Protein AF-A0A953Z3B5-F1 (afdb_monomer)

Secondary structure (DSSP, 8-state):
-PPPP------------HHHHHHHHHHHHHHHHHHHHHHHHHHTT-HHHHHHHHHHHHHHHHHHHHHHHHHHHHHHHHHTTSGGGS-HHHHHHHHHHHHHHHHHHHT--S-TTT-SBTTTB---SSPB-SSHHHHHHHHHHHHHHHHHHHHHHHHHHHHHHHHHTTS-HHHHHHHHHHHHHHHHHHHHHHHHIIIIIHHHHHHHHHHTS-TTT-----BHHHHHHHHHHHHHHHHHHTTHHHHHHHHHHHTSS-HHHHHHTHHHHHHHHHHHHHHHS-S-HHHHHHHHHHHHHHHHHHHHHHHHHHHHS----------

Sequence (319 aa):
MTAEPLEPRDEHLERMSFGDHLEELRRRLLISLIAVVVAVFGFMPFKQEVTAVYVQPYRIMWNRAFEAHCDRLEQEVADAGGLENVHPVTQEIVKFLRAHKAEALAGTFPAPGQLEIHGNFRMPYALKATGGLEDFWVFMAATILFGLMVAAPIVLYQIWAFLSAGMYEREKRTVRRVFPFALLLLILGVSFGYFVVVPYGLYFLTSMMNWFQVEPMLTVNQYFTLLLMLTAALGFVFQMPLLMLALVKVGIVTHATLKKNWRYIILGFFCVSAMLTPPDPFTQIMMAVPMVFLYLLGLFLTARATRVSGPQPLGEAGA

Structure (mmCIF, N/CA/C/O backbone):
data_AF-A0A953Z3B5-F1
#
_entry.id   AF-A0A953Z3B5-F1
#
loop_
_atom_site.group_PDB
_atom_site.id
_atom_site.type_symbol
_atom_site.label_atom_id
_atom_site.label_alt_id
_atom_site.label_comp_id
_atom_site.label_asym_id
_atom_site.label_entity_id
_atom_site.label_seq_id
_atom_site.pdbx_PDB_ins_code
_atom_site.Cartn_x
_atom_site.Cartn_y
_atom_site.Cartn_z
_atom_site.occupancy
_atom_site.B_iso_or_equiv
_atom_site.auth_seq_id
_atom_site.auth_comp_id
_atom_site.auth_asym_id
_atom_site.auth_atom_id
_atom_site.pdbx_PDB_model_num
ATOM 1 N N . MET A 1 1 ? -60.313 0.477 43.992 1.00 43.97 1 MET A N 1
ATOM 2 C CA . MET A 1 1 ? -59.393 0.477 42.836 1.00 43.97 1 MET A CA 1
ATOM 3 C C . MET A 1 1 ? -58.173 1.291 43.222 1.00 43.97 1 MET A C 1
ATOM 5 O O . MET A 1 1 ? -58.147 2.497 43.028 1.00 43.97 1 MET A O 1
ATOM 9 N N . THR A 1 2 ? -57.228 0.651 43.900 1.00 42.91 2 THR A N 1
ATOM 10 C CA . THR A 1 2 ? -55.935 1.231 44.270 1.00 42.91 2 THR A CA 1
ATOM 11 C C . THR A 1 2 ? -55.003 1.059 43.081 1.00 42.91 2 THR A C 1
ATOM 13 O O . THR A 1 2 ? -54.779 -0.068 42.648 1.00 42.91 2 THR A O 1
ATOM 16 N N . ALA A 1 3 ? -54.540 2.169 42.510 1.00 50.34 3 ALA A N 1
ATOM 17 C CA . ALA A 1 3 ? -53.541 2.154 41.453 1.00 50.34 3 ALA A CA 1
ATOM 18 C C . ALA A 1 3 ? -52.225 1.612 42.027 1.00 50.34 3 ALA A C 1
ATOM 20 O O . ALA A 1 3 ? -51.688 2.156 42.990 1.00 50.34 3 ALA A O 1
ATOM 21 N N . GLU A 1 4 ? -51.765 0.509 41.453 1.00 61.06 4 GLU A N 1
ATOM 22 C CA . GLU A 1 4 ? -50.461 -0.091 41.709 1.00 61.06 4 GLU A CA 1
ATOM 23 C C . GLU A 1 4 ? -49.370 0.875 41.204 1.00 61.06 4 GLU A C 1
ATOM 25 O O . GLU A 1 4 ? -49.510 1.413 40.098 1.00 61.06 4 GLU A O 1
ATOM 30 N N . PRO A 1 5 ? -48.318 1.177 41.987 1.00 54.81 5 PRO A N 1
ATOM 31 C CA . PRO A 1 5 ? -47.262 2.062 41.525 1.00 54.81 5 PRO A CA 1
ATOM 32 C C . PRO A 1 5 ? -46.445 1.330 40.458 1.00 54.81 5 PRO A C 1
ATOM 34 O O . PRO A 1 5 ? -45.931 0.244 40.704 1.00 54.81 5 PRO A O 1
ATOM 37 N N . LEU A 1 6 ? -46.319 1.934 39.275 1.00 56.12 6 LEU A N 1
ATOM 38 C CA . LEU A 1 6 ? -45.392 1.484 38.240 1.00 56.12 6 LEU A CA 1
ATOM 39 C C . LEU A 1 6 ? -43.968 1.566 38.802 1.00 56.12 6 LEU A C 1
ATOM 41 O O . LEU A 1 6 ? -43.417 2.663 38.915 1.00 56.12 6 LEU A O 1
ATOM 45 N N . GLU A 1 7 ? -43.387 0.422 39.170 1.00 56.25 7 GLU A N 1
ATOM 46 C CA . GLU A 1 7 ? -41.958 0.335 39.458 1.00 56.25 7 GLU A CA 1
ATOM 47 C C . GLU A 1 7 ? -41.174 0.902 38.265 1.00 56.25 7 GLU A C 1
ATOM 49 O O . GLU A 1 7 ? -41.504 0.607 37.105 1.00 56.25 7 GLU A O 1
ATOM 54 N N . PRO A 1 8 ? -40.147 1.736 38.507 1.00 50.31 8 PRO A N 1
ATOM 55 C CA . PRO A 1 8 ? -39.244 2.129 37.448 1.00 50.31 8 PRO A CA 1
ATOM 56 C C . PRO A 1 8 ? -38.593 0.849 36.941 1.00 50.31 8 PRO A C 1
ATOM 58 O O . PRO A 1 8 ? -37.912 0.136 37.670 1.00 50.31 8 PRO A O 1
ATOM 61 N N . ARG A 1 9 ? -38.872 0.530 35.681 1.00 50.81 9 ARG A N 1
ATOM 62 C CA . ARG A 1 9 ? -38.243 -0.567 34.966 1.00 50.81 9 ARG A CA 1
ATOM 63 C C . ARG A 1 9 ? -36.758 -0.231 34.904 1.00 50.81 9 ARG A C 1
ATOM 65 O O . ARG A 1 9 ? -36.354 0.548 34.045 1.00 50.81 9 ARG A O 1
ATOM 72 N N . ASP A 1 10 ? -35.994 -0.750 35.860 1.00 42.62 10 ASP A N 1
ATOM 73 C CA . ASP A 1 10 ? -34.547 -0.646 35.875 1.00 42.62 10 ASP A CA 1
ATOM 74 C C . ASP A 1 10 ? -34.056 -1.187 34.533 1.00 42.62 10 ASP A C 1
ATOM 76 O O . ASP A 1 10 ? -34.072 -2.391 34.267 1.00 42.62 10 ASP A O 1
ATOM 80 N N . GLU A 1 11 ? -33.664 -0.270 33.646 1.00 48.50 11 GLU A N 1
ATOM 81 C CA . GLU A 1 11 ? -32.768 -0.554 32.538 1.00 48.50 11 GLU A CA 1
ATOM 82 C C . GLU A 1 11 ? -31.457 -1.006 33.179 1.00 48.50 11 GLU A C 1
ATOM 84 O O . GLU A 1 11 ? -30.506 -0.238 33.335 1.00 48.50 11 GLU A O 1
ATOM 89 N N . HIS A 1 12 ? -31.415 -2.272 33.595 1.00 42.41 12 HIS A N 1
ATOM 90 C CA . HIS A 1 12 ? -30.178 -2.999 33.756 1.00 42.41 12 HIS A CA 1
ATOM 91 C C . HIS A 1 12 ? -29.518 -2.925 32.382 1.00 42.41 12 HIS A C 1
ATOM 93 O O . HIS A 1 12 ? -29.846 -3.664 31.456 1.00 42.41 12 HIS A O 1
ATOM 99 N N . LEU A 1 13 ? -28.643 -1.935 32.218 1.00 49.88 13 LEU A N 1
ATOM 100 C CA . LEU A 1 13 ? -27.585 -1.965 31.235 1.00 49.88 13 LEU A CA 1
ATOM 101 C C . LEU A 1 13 ? -26.880 -3.292 31.498 1.00 49.88 13 LEU A C 1
ATOM 103 O O . LEU A 1 13 ? -26.057 -3.366 32.409 1.00 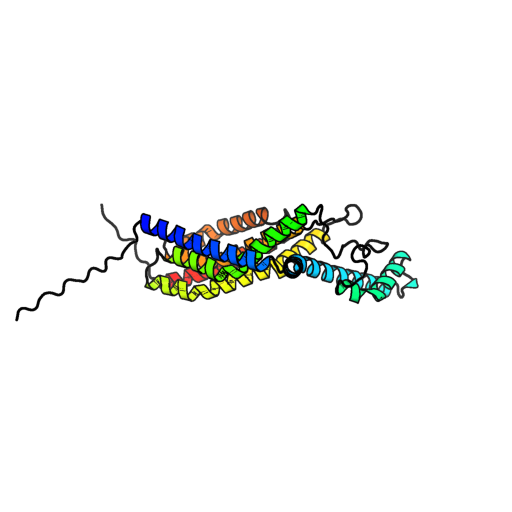49.88 13 LEU A O 1
ATOM 107 N N . GLU A 1 14 ? -27.265 -4.340 30.766 1.00 52.59 14 GLU A N 1
ATOM 108 C CA . GLU A 1 14 ? -26.571 -5.621 30.733 1.00 52.59 14 GLU A CA 1
ATOM 109 C C . GLU A 1 14 ? -25.165 -5.331 30.210 1.00 52.59 14 GLU A C 1
ATOM 111 O O . GLU A 1 14 ? -24.850 -5.411 29.022 1.00 52.59 14 GLU A O 1
ATOM 116 N N . ARG A 1 15 ? -24.303 -4.892 31.124 1.00 55.59 15 ARG A N 1
ATOM 117 C CA . ARG A 1 15 ? -22.868 -4.944 30.958 1.00 55.59 15 ARG A CA 1
ATOM 118 C C . ARG A 1 15 ? -22.569 -6.428 30.905 1.00 55.59 15 ARG A C 1
ATOM 120 O O . ARG A 1 15 ? -22.633 -7.100 31.929 1.00 55.59 15 ARG A O 1
ATOM 127 N N . MET A 1 16 ? -22.323 -6.919 29.695 1.00 64.00 16 MET A N 1
ATOM 128 C CA . MET A 1 16 ? -21.855 -8.279 29.462 1.00 64.00 16 MET A CA 1
ATOM 129 C C . MET A 1 16 ? -20.766 -8.614 30.480 1.00 64.00 16 MET A C 1
ATOM 131 O O . MET A 1 16 ? -19.871 -7.795 30.728 1.00 64.00 16 MET A O 1
ATOM 135 N N . SER A 1 17 ? -20.861 -9.795 31.088 1.00 78.00 17 SER A N 1
ATOM 136 C CA . SER A 1 17 ? -19.821 -10.271 31.990 1.00 78.00 17 SER A CA 1
ATOM 137 C C . SER A 1 17 ? -18.489 -10.333 31.237 1.00 78.00 17 SER A C 1
ATOM 139 O O . SER A 1 17 ? -18.450 -10.505 30.017 1.00 78.00 17 SER A O 1
ATOM 141 N N . PHE A 1 18 ? -17.363 -10.221 31.945 1.00 73.94 18 PHE A N 1
ATOM 142 C CA . PHE A 1 18 ? -16.039 -10.388 31.332 1.00 73.94 18 PHE A CA 1
ATOM 143 C C . PHE A 1 18 ? -15.926 -11.729 30.582 1.00 73.94 18 PHE A C 1
ATOM 145 O O . PHE A 1 18 ? -15.327 -11.788 29.510 1.00 73.94 18 PHE A O 1
ATOM 152 N N . GLY A 1 19 ? -16.564 -12.784 31.106 1.00 80.50 19 GLY A N 1
ATOM 153 C CA . GLY A 1 19 ? -16.675 -14.080 30.430 1.00 80.50 19 GLY A CA 1
ATOM 154 C C . GLY A 1 19 ? -17.452 -14.003 29.113 1.00 80.50 19 GLY A C 1
ATOM 155 O O . GLY A 1 19 ? -16.958 -14.476 28.091 1.00 80.50 19 GLY A O 1
ATOM 156 N N . ASP A 1 20 ? -18.601 -13.324 29.109 1.00 79.62 20 ASP A N 1
ATOM 157 C CA . ASP A 1 20 ? -19.428 -13.130 27.911 1.00 79.62 20 ASP A CA 1
ATOM 158 C C . ASP A 1 20 ? -18.674 -12.337 26.836 1.00 79.62 20 ASP A C 1
ATOM 160 O O . ASP A 1 20 ? -18.762 -12.644 25.648 1.00 79.62 20 ASP A O 1
ATOM 164 N N . HIS A 1 21 ? -17.862 -11.355 27.244 1.00 77.62 21 HIS A N 1
ATOM 165 C CA . HIS A 1 21 ? -17.028 -10.583 26.324 1.00 77.62 21 HIS A CA 1
ATOM 166 C C . HIS A 1 21 ? -15.913 -11.429 25.683 1.00 77.62 21 HIS A C 1
ATOM 168 O O . HIS A 1 21 ? -15.612 -11.270 24.496 1.00 77.62 21 HIS A O 1
ATOM 174 N N . LEU A 1 22 ? -15.312 -12.360 26.436 1.00 83.94 22 LEU A N 1
ATOM 175 C CA . LEU A 1 22 ? -14.328 -13.306 25.899 1.00 83.94 22 LEU A CA 1
ATOM 176 C C . LEU A 1 22 ? -14.968 -14.323 24.946 1.00 83.94 22 LEU A C 1
ATOM 178 O O . LEU A 1 22 ? -14.385 -14.654 23.908 1.00 83.94 22 LEU A O 1
ATOM 182 N N . GLU A 1 23 ? -16.166 -14.808 25.263 1.00 85.75 23 GLU A N 1
ATOM 183 C CA . GLU A 1 23 ? -16.907 -15.727 24.399 1.00 85.75 23 GLU A CA 1
ATOM 184 C C . GLU A 1 23 ? -17.359 -15.042 23.104 1.00 85.75 23 GLU A C 1
ATOM 186 O O . GLU A 1 23 ? -17.204 -15.590 22.004 1.00 85.75 23 GLU A O 1
ATOM 191 N N . GLU A 1 24 ? -17.804 -13.791 23.209 1.00 83.94 24 GLU A N 1
ATOM 192 C CA . GLU A 1 24 ? -18.114 -12.948 22.066 1.00 83.94 24 GLU A CA 1
ATOM 193 C C . GLU A 1 24 ? -16.879 -12.724 21.179 1.00 83.94 24 GLU A C 1
ATOM 195 O O . GLU A 1 24 ? -16.959 -12.908 19.958 1.00 83.94 24 GLU A O 1
ATOM 200 N N . LEU A 1 25 ? -15.723 -12.399 21.773 1.00 85.62 25 LEU A N 1
ATOM 201 C CA . LEU A 1 25 ? -14.460 -12.252 21.047 1.00 85.62 25 LEU A CA 1
ATOM 202 C C . LEU A 1 25 ? -14.113 -13.536 20.288 1.00 85.62 25 LEU A C 1
ATOM 204 O O . LEU A 1 25 ? -13.868 -13.495 19.080 1.00 85.62 25 LEU A O 1
ATOM 208 N N . ARG A 1 26 ? -14.132 -14.687 20.972 1.00 91.88 26 ARG A N 1
ATOM 209 C CA . ARG A 1 26 ? -13.799 -15.984 20.370 1.00 91.88 26 ARG A CA 1
ATOM 210 C C . ARG A 1 26 ? -14.710 -16.298 19.190 1.00 91.88 26 ARG A C 1
ATOM 212 O O . ARG A 1 26 ? -14.222 -16.656 18.119 1.00 91.88 26 ARG A O 1
ATOM 219 N N . ARG A 1 27 ? -16.026 -16.149 19.359 1.00 90.38 27 ARG A N 1
ATOM 220 C CA . ARG A 1 27 ? -17.005 -16.417 18.298 1.00 90.38 27 ARG A CA 1
ATOM 221 C C . ARG A 1 27 ? -16.771 -15.522 17.081 1.00 90.38 27 ARG A C 1
ATOM 223 O O . ARG A 1 27 ? -16.785 -16.008 15.952 1.00 90.38 27 ARG A O 1
AT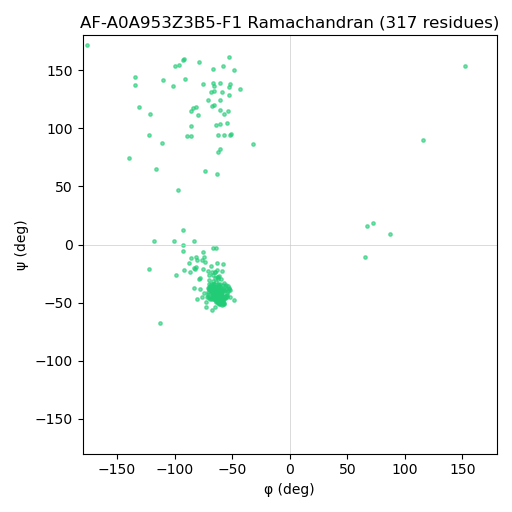OM 230 N N . ARG A 1 28 ? -16.534 -14.225 17.294 1.00 92.06 28 ARG A N 1
ATOM 231 C CA . ARG A 1 28 ? -16.274 -13.257 16.216 1.00 92.06 28 ARG A CA 1
ATOM 232 C C . ARG A 1 28 ? -14.976 -13.563 15.474 1.00 92.06 28 ARG A C 1
ATOM 234 O O . ARG A 1 28 ? -14.970 -13.544 14.245 1.00 92.06 28 ARG A O 1
ATOM 241 N N . LEU A 1 29 ? -13.913 -13.904 16.204 1.00 90.88 29 LEU A N 1
ATOM 242 C CA . LEU A 1 29 ? -12.635 -14.320 15.624 1.00 90.88 29 LEU A CA 1
ATOM 243 C C . LEU A 1 29 ? -12.778 -15.589 14.781 1.00 90.88 29 LEU A C 1
ATOM 245 O O . LEU A 1 29 ? -12.255 -15.631 13.672 1.00 90.88 29 LEU A O 1
ATOM 249 N N . LEU A 1 30 ? -13.529 -16.587 15.257 1.00 94.38 30 LEU A N 1
ATOM 250 C CA . LEU A 1 30 ? -13.788 -17.813 14.498 1.00 94.38 30 LEU A CA 1
ATOM 251 C C . LEU A 1 30 ? -14.540 -17.534 13.193 1.00 94.38 30 LEU A C 1
ATOM 253 O O . LEU A 1 30 ? -14.164 -18.073 12.157 1.00 94.38 30 LEU A O 1
ATOM 257 N N . ILE A 1 31 ? -15.559 -16.668 13.209 1.00 94.12 31 ILE A N 1
ATOM 258 C CA . ILE A 1 31 ? -16.303 -16.311 11.989 1.00 94.12 31 ILE A CA 1
ATOM 259 C C . ILE A 1 31 ? -15.391 -15.595 10.986 1.00 94.12 31 ILE A C 1
ATOM 261 O O . ILE A 1 31 ? -15.389 -15.944 9.807 1.00 94.12 31 ILE A O 1
ATOM 265 N N . SER A 1 32 ? -14.598 -14.623 11.449 1.00 94.25 32 SER A N 1
ATOM 266 C CA . SER A 1 32 ? -13.614 -13.934 10.607 1.00 94.25 32 SER A CA 1
ATOM 267 C C . SER A 1 32 ? -12.592 -14.908 10.021 1.00 94.25 32 SER A C 1
ATOM 269 O O . SER A 1 32 ? -12.295 -14.836 8.832 1.00 94.25 32 SER A O 1
ATOM 271 N N . LEU A 1 33 ? -12.095 -15.850 10.827 1.00 95.06 33 LEU A N 1
ATOM 272 C CA . LEU A 1 33 ? -11.141 -16.862 10.386 1.00 95.06 33 LEU A CA 1
ATOM 273 C C . LEU A 1 33 ? -11.751 -17.789 9.329 1.00 95.06 33 LEU A C 1
ATOM 275 O O . LEU A 1 33 ? -11.138 -17.994 8.288 1.00 95.06 33 LEU A O 1
ATOM 279 N N . ILE A 1 34 ? -12.963 -18.302 9.555 1.00 96.81 34 ILE A N 1
ATOM 280 C CA . ILE A 1 34 ? -13.671 -19.151 8.586 1.00 96.81 34 ILE A CA 1
ATOM 281 C C . ILE A 1 34 ? -13.891 -18.393 7.274 1.00 96.81 34 ILE A C 1
ATOM 283 O O . ILE A 1 34 ? -13.626 -18.943 6.210 1.00 96.81 34 ILE A O 1
ATOM 287 N N . ALA A 1 35 ? -14.322 -17.129 7.333 1.00 96.25 35 ALA A N 1
ATOM 288 C CA . ALA A 1 35 ? -14.523 -16.308 6.141 1.00 96.25 35 ALA A CA 1
ATOM 289 C C . ALA A 1 35 ? -13.229 -16.136 5.330 1.00 96.25 35 ALA A C 1
ATOM 291 O O . ALA A 1 35 ? -13.249 -16.286 4.109 1.00 96.25 35 ALA A O 1
ATOM 292 N N . VAL A 1 36 ? -12.102 -15.877 6.004 1.00 95.50 36 VAL A N 1
ATOM 293 C CA . VAL A 1 36 ? -10.786 -15.791 5.353 1.00 95.50 36 VAL A CA 1
ATOM 294 C C . VAL A 1 36 ? -10.403 -17.138 4.749 1.00 95.50 36 VAL A C 1
ATOM 296 O O . VAL A 1 36 ? -10.069 -17.188 3.574 1.00 95.50 36 VAL A O 1
ATOM 299 N N . VAL A 1 37 ? -10.505 -18.237 5.501 1.00 96.19 37 VAL A N 1
ATOM 300 C CA . VAL A 1 37 ? -10.155 -19.585 5.023 1.00 96.19 37 VAL A CA 1
ATOM 301 C C . VAL A 1 37 ? -10.964 -19.961 3.780 1.00 96.19 37 VAL A C 1
ATOM 303 O O . VAL A 1 37 ? -10.386 -20.374 2.778 1.00 96.19 37 VAL A O 1
ATOM 306 N N . VAL A 1 38 ? -12.284 -19.760 3.804 1.00 96.94 38 VAL A N 1
ATOM 307 C CA . VAL A 1 38 ? -13.160 -20.026 2.652 1.00 96.94 38 VAL A CA 1
ATOM 308 C C . VAL A 1 38 ? -12.749 -19.185 1.443 1.00 96.94 38 VAL A C 1
ATOM 310 O O . VAL A 1 38 ? -12.659 -19.719 0.339 1.00 96.94 38 VAL A O 1
ATOM 313 N N . ALA A 1 39 ? -12.446 -17.899 1.638 1.00 95.56 39 ALA A N 1
ATOM 314 C CA . ALA A 1 39 ? -11.992 -17.035 0.553 1.00 95.56 39 ALA A CA 1
ATOM 315 C C . ALA A 1 39 ? -10.640 -17.495 -0.026 1.00 95.56 39 ALA A C 1
ATOM 317 O O . ALA A 1 39 ? -10.491 -17.554 -1.243 1.00 95.56 39 ALA A O 1
ATOM 318 N N . VAL A 1 40 ? -9.683 -17.887 0.823 1.00 94.94 40 VAL A N 1
ATOM 319 C CA . VAL A 1 40 ? -8.366 -18.400 0.401 1.00 94.94 40 VAL A CA 1
ATOM 320 C C . VAL A 1 40 ? -8.503 -19.656 -0.454 1.00 94.94 40 VAL A C 1
ATOM 322 O O . VAL A 1 40 ? -7.963 -19.707 -1.559 1.00 94.94 40 VAL A O 1
ATOM 325 N N . PHE A 1 41 ? -9.263 -20.652 0.011 1.00 95.31 41 PHE A N 1
ATOM 326 C CA . PHE A 1 41 ? -9.499 -21.875 -0.762 1.00 95.31 41 PHE A CA 1
ATOM 327 C C . PHE A 1 41 ? -10.274 -21.602 -2.057 1.00 95.31 41 PHE A C 1
ATOM 329 O O . PHE A 1 41 ? -10.013 -22.252 -3.067 1.00 95.31 41 PHE A O 1
ATOM 336 N N . GLY A 1 42 ? -11.162 -20.603 -2.064 1.00 94.88 42 GLY A N 1
ATOM 337 C CA . GLY A 1 42 ? -11.860 -20.150 -3.268 1.00 94.88 42 GLY A CA 1
ATOM 338 C C . GLY A 1 42 ? -10.935 -19.585 -4.353 1.00 94.88 42 GLY A C 1
ATOM 339 O O . GLY A 1 42 ? -11.259 -19.702 -5.532 1.00 94.88 42 GLY A O 1
ATOM 340 N N . PHE A 1 43 ? -9.775 -19.028 -3.986 1.00 93.75 43 PHE A N 1
ATOM 341 C CA . PHE A 1 43 ? -8.791 -18.488 -4.934 1.00 93.75 43 PHE A CA 1
ATOM 342 C C . PHE A 1 43 ? -7.785 -19.518 -5.460 1.00 93.75 43 PHE A C 1
ATOM 344 O O . PHE A 1 43 ? -7.145 -19.260 -6.479 1.00 93.75 43 PHE A O 1
ATOM 351 N N . MET A 1 44 ? -7.645 -20.685 -4.822 1.00 91.81 44 MET A N 1
ATOM 352 C CA . MET A 1 44 ? -6.673 -21.702 -5.248 1.00 91.81 44 MET A CA 1
ATOM 353 C C . MET A 1 44 ? -6.824 -22.166 -6.711 1.00 91.81 44 MET A C 1
ATOM 355 O O . MET A 1 44 ? -5.792 -22.337 -7.364 1.00 91.81 44 MET A O 1
ATOM 359 N N . PRO A 1 45 ? -8.041 -22.340 -7.271 1.00 94.38 45 PRO A N 1
ATOM 360 C CA . PRO A 1 45 ? -8.204 -22.712 -8.679 1.00 94.38 45 PRO A CA 1
ATOM 361 C C . PRO A 1 45 ? -7.717 -21.640 -9.667 1.00 94.38 45 PRO A C 1
ATOM 363 O O . PRO A 1 45 ? -7.358 -21.967 -10.794 1.00 94.38 45 PRO A O 1
ATOM 366 N N . PHE A 1 46 ? -7.672 -20.374 -9.247 1.00 93.62 46 PHE A N 1
ATOM 367 C CA . PHE A 1 46 ? -7.397 -19.209 -10.093 1.00 93.62 46 PHE A CA 1
ATOM 368 C C . PHE A 1 46 ? -5.926 -18.776 -10.016 1.00 93.62 46 PHE A C 1
ATOM 370 O O . PHE A 1 46 ? -5.610 -17.601 -9.807 1.00 93.62 46 PHE A O 1
ATOM 377 N N . LYS A 1 47 ? -4.992 -19.737 -10.120 1.00 89.69 47 LYS A N 1
ATOM 378 C CA . LYS A 1 47 ? -3.552 -19.454 -9.964 1.00 89.69 47 LYS A CA 1
ATOM 379 C C . LYS A 1 47 ? -3.069 -18.382 -10.943 1.00 89.69 47 LYS A C 1
ATOM 381 O O . LYS A 1 47 ? -2.338 -17.480 -10.542 1.00 89.69 47 LYS A O 1
ATOM 386 N N . GLN A 1 48 ? -3.465 -18.474 -12.211 1.00 87.62 48 GLN A N 1
ATOM 387 C CA . GLN A 1 48 ? -2.976 -17.575 -13.260 1.00 87.62 48 GLN A CA 1
ATOM 388 C C . GLN A 1 48 ? -3.461 -16.141 -13.048 1.00 87.62 48 GLN A C 1
ATOM 390 O O . GLN A 1 48 ? -2.690 -15.197 -13.205 1.00 87.62 48 GLN A O 1
ATOM 395 N N . GLU A 1 49 ? -4.712 -15.982 -12.634 1.00 91.44 49 GLU A N 1
ATOM 396 C CA . GLU A 1 49 ? -5.341 -14.700 -12.355 1.00 91.44 49 GLU A CA 1
ATOM 397 C C . GLU A 1 49 ? -4.723 -14.059 -11.114 1.00 91.44 49 GLU A C 1
ATOM 399 O O . GLU A 1 49 ? -4.341 -12.892 -11.151 1.00 91.44 49 GLU A O 1
ATOM 404 N N . VAL A 1 50 ? -4.538 -14.830 -10.039 1.00 91.38 50 VAL A N 1
ATOM 405 C CA . VAL A 1 50 ? -3.857 -14.370 -8.819 1.00 91.38 50 VAL A CA 1
ATOM 406 C C . VAL A 1 50 ? -2.441 -13.889 -9.145 1.00 91.38 50 VAL A C 1
ATOM 408 O O . VAL A 1 50 ? -2.052 -12.798 -8.718 1.00 91.38 50 VAL A O 1
ATOM 411 N N . THR A 1 51 ? -1.697 -14.650 -9.954 1.00 89.44 51 THR A N 1
ATOM 412 C CA . THR A 1 51 ? -0.368 -14.254 -10.436 1.00 89.44 51 THR A CA 1
ATOM 413 C C . THR A 1 51 ? -0.402 -13.000 -11.292 1.00 89.44 51 THR A C 1
ATOM 415 O O . THR A 1 51 ? 0.401 -12.093 -11.073 1.00 89.44 51 THR A O 1
ATOM 418 N N . ALA A 1 52 ? -1.348 -12.893 -12.221 1.00 88.06 52 ALA A N 1
ATOM 419 C CA . ALA A 1 52 ? -1.500 -11.700 -13.041 1.00 88.06 52 ALA A CA 1
ATOM 420 C C . ALA A 1 52 ? -1.754 -10.454 -12.182 1.00 88.06 52 ALA A C 1
ATOM 422 O O . ALA A 1 52 ? -1.158 -9.407 -12.442 1.00 88.06 52 ALA A O 1
ATOM 423 N N . VAL A 1 53 ? -2.570 -10.578 -11.129 1.00 90.94 53 VAL A N 1
ATOM 424 C CA . VAL A 1 53 ? -2.855 -9.473 -10.213 1.00 90.94 53 VAL A CA 1
ATOM 425 C C . VAL A 1 53 ? -1.607 -9.095 -9.425 1.00 90.94 53 VAL A C 1
ATOM 427 O O . VAL A 1 53 ? -1.194 -7.943 -9.499 1.00 90.94 53 VAL A O 1
ATOM 430 N N . TYR A 1 54 ? -0.942 -9.993 -8.693 1.00 90.81 54 TYR A N 1
ATOM 431 C CA . TYR A 1 54 ? 0.197 -9.522 -7.894 1.00 90.81 54 TYR A CA 1
ATOM 432 C C . TYR A 1 54 ? 1.378 -9.050 -8.749 1.00 90.81 54 TYR A C 1
ATOM 434 O O . TYR A 1 54 ? 2.121 -8.218 -8.263 1.00 90.81 54 TYR A O 1
ATOM 442 N N . VAL A 1 55 ? 1.546 -9.497 -10.001 1.00 89.31 55 VAL A N 1
ATOM 443 C CA . VAL A 1 55 ? 2.616 -9.026 -10.911 1.00 89.31 55 VAL A CA 1
ATOM 444 C C . VAL A 1 55 ? 2.277 -7.694 -11.601 1.00 89.31 55 VAL A C 1
ATOM 446 O O . VAL A 1 55 ? 3.173 -6.997 -12.082 1.00 89.31 55 VAL A O 1
ATOM 449 N N . GLN A 1 56 ? 1.005 -7.293 -11.663 1.00 90.00 56 GLN A N 1
ATOM 450 C CA . GLN A 1 56 ? 0.586 -6.109 -12.423 1.00 90.00 56 GLN A CA 1
ATOM 451 C C . GLN A 1 56 ? 1.333 -4.814 -12.036 1.00 90.00 56 GLN A C 1
ATOM 453 O O . GLN A 1 56 ? 1.765 -4.113 -12.953 1.00 90.00 56 GLN A O 1
ATOM 458 N N . PRO A 1 57 ? 1.555 -4.465 -10.749 1.00 91.50 57 PRO A N 1
ATOM 459 C CA . PRO A 1 57 ? 2.272 -3.234 -10.401 1.00 91.50 57 PRO A CA 1
ATOM 460 C C . PRO A 1 57 ? 3.700 -3.192 -10.953 1.00 91.50 57 PRO A C 1
ATOM 462 O O . PRO A 1 57 ? 4.177 -2.131 -11.356 1.00 91.50 57 PRO A O 1
ATOM 465 N N . TYR A 1 58 ? 4.364 -4.351 -11.019 1.00 88.50 58 TYR A N 1
ATOM 466 C CA . TYR A 1 58 ? 5.673 -4.477 -11.652 1.00 88.50 58 TYR A CA 1
ATOM 467 C C . TYR A 1 58 ? 5.586 -4.191 -13.154 1.00 88.50 58 TYR A C 1
ATOM 469 O O . TYR A 1 58 ? 6.357 -3.383 -13.665 1.00 88.50 58 TYR A O 1
ATOM 477 N N . ARG A 1 59 ? 4.592 -4.770 -13.844 1.00 84.44 59 ARG A N 1
ATOM 478 C CA . ARG A 1 59 ? 4.349 -4.521 -15.277 1.00 84.44 59 ARG A CA 1
ATOM 479 C C . ARG A 1 59 ? 4.046 -3.055 -15.573 1.00 84.44 59 ARG A C 1
ATOM 481 O O . ARG A 1 59 ? 4.543 -2.529 -16.557 1.00 84.44 59 ARG A O 1
ATOM 488 N N . ILE A 1 60 ? 3.270 -2.378 -14.722 1.00 86.88 60 ILE A N 1
ATOM 489 C CA . ILE A 1 60 ? 2.978 -0.941 -14.873 1.00 86.88 60 ILE A CA 1
ATOM 490 C C . ILE A 1 60 ? 4.271 -0.122 -14.816 1.00 86.88 60 ILE A C 1
ATOM 492 O O . ILE A 1 60 ? 4.486 0.749 -15.658 1.00 86.88 60 ILE A O 1
ATOM 496 N N . MET A 1 61 ? 5.126 -0.392 -13.827 1.00 86.50 61 MET A N 1
ATOM 497 C CA . MET A 1 61 ? 6.418 0.282 -13.694 1.00 86.50 61 MET A CA 1
ATOM 498 C C . MET A 1 61 ? 7.324 -0.013 -14.896 1.00 86.50 61 MET A C 1
ATOM 500 O O . MET A 1 61 ? 7.856 0.922 -15.494 1.00 86.50 61 MET A O 1
ATOM 504 N N . TRP A 1 62 ? 7.428 -1.285 -15.292 1.00 84.50 62 TRP A N 1
ATOM 505 C CA . TRP A 1 62 ? 8.232 -1.714 -16.434 1.00 84.50 62 TRP A CA 1
ATOM 506 C C . TRP A 1 62 ? 7.773 -1.049 -17.735 1.00 84.50 62 TRP A C 1
ATOM 508 O O . TRP A 1 62 ? 8.598 -0.458 -18.424 1.00 84.50 62 TRP A O 1
ATOM 518 N N . ASN A 1 63 ? 6.467 -1.060 -18.033 1.00 83.81 63 ASN A N 1
ATOM 519 C CA . ASN A 1 63 ? 5.907 -0.461 -19.249 1.00 83.81 63 ASN A CA 1
ATOM 520 C C . ASN A 1 63 ? 6.250 1.032 -19.333 1.00 83.81 63 ASN A C 1
ATOM 522 O O . ASN A 1 63 ? 6.735 1.491 -20.363 1.00 83.81 63 ASN A O 1
ATOM 526 N N . ARG A 1 64 ? 6.082 1.777 -18.231 1.00 84.19 64 ARG A N 1
ATOM 527 C CA . ARG A 1 64 ? 6.429 3.209 -18.176 1.00 84.19 64 ARG A CA 1
ATOM 528 C C . ARG A 1 64 ? 7.919 3.454 -18.406 1.00 84.19 64 ARG A C 1
ATOM 530 O O . ARG A 1 64 ? 8.292 4.376 -19.124 1.00 84.19 64 ARG A O 1
ATOM 537 N N . ALA A 1 65 ? 8.776 2.650 -17.782 1.00 80.38 65 ALA A N 1
ATOM 538 C CA . ALA A 1 65 ? 10.220 2.785 -17.934 1.00 80.38 65 ALA A CA 1
ATOM 539 C C . ALA A 1 65 ? 10.691 2.404 -19.348 1.00 80.38 65 ALA A C 1
ATOM 541 O O . ALA A 1 65 ? 11.585 3.050 -19.894 1.00 80.38 65 ALA A O 1
ATOM 542 N N . PHE A 1 66 ? 10.073 1.384 -19.946 1.00 79.75 66 PHE A N 1
ATOM 543 C CA . PHE A 1 66 ? 10.325 0.957 -21.317 1.00 79.75 66 PHE A CA 1
ATOM 544 C C . PHE A 1 66 ? 9.905 2.023 -22.329 1.00 79.75 66 PHE A C 1
ATOM 546 O O . PHE A 1 66 ? 10.691 2.360 -23.213 1.00 79.75 66 PHE A O 1
ATOM 553 N N . GLU A 1 67 ? 8.718 2.612 -22.168 1.00 84.75 67 GLU A N 1
ATOM 554 C CA . GLU A 1 67 ? 8.256 3.733 -22.994 1.00 84.75 67 GLU A CA 1
ATOM 555 C C . GLU A 1 67 ? 9.225 4.914 -22.915 1.00 84.75 67 GLU A C 1
ATOM 557 O O . GLU A 1 67 ? 9.741 5.346 -23.942 1.00 84.75 67 GLU A O 1
ATOM 562 N N . ALA A 1 68 ? 9.584 5.348 -21.704 1.00 84.06 68 ALA A N 1
ATOM 563 C CA . ALA A 1 68 ? 10.529 6.446 -21.509 1.00 84.06 68 ALA A CA 1
ATOM 564 C C . ALA A 1 68 ? 11.931 6.148 -22.076 1.00 84.06 68 ALA A C 1
ATOM 566 O O . ALA A 1 68 ? 12.664 7.059 -22.461 1.00 84.06 68 ALA A O 1
ATOM 567 N N . HIS A 1 69 ? 12.353 4.882 -22.108 1.00 82.00 69 HIS A N 1
ATOM 568 C CA . HIS A 1 69 ? 13.600 4.496 -22.762 1.00 82.00 69 HIS A CA 1
ATOM 569 C C . HIS A 1 69 ? 13.496 4.565 -24.287 1.00 82.00 69 HIS A C 1
ATOM 571 O O . HIS A 1 69 ? 14.386 5.139 -24.913 1.00 82.00 69 HIS A O 1
ATOM 577 N N . CYS A 1 70 ? 12.409 4.049 -24.868 1.00 84.00 70 CYS A N 1
ATOM 578 C CA . CYS A 1 70 ? 12.153 4.163 -26.303 1.00 84.00 70 CYS A CA 1
ATOM 579 C C . CYS A 1 70 ? 12.150 5.632 -26.741 1.00 84.00 70 CYS A C 1
ATOM 581 O O . CYS A 1 70 ? 12.804 5.979 -27.717 1.00 84.00 70 CYS A O 1
ATOM 583 N N . ASP A 1 71 ? 11.467 6.495 -25.989 1.00 88.62 71 ASP A N 1
ATOM 584 C CA . ASP A 1 71 ? 11.343 7.914 -26.323 1.00 88.62 71 ASP A CA 1
ATOM 585 C C . ASP A 1 71 ? 12.700 8.638 -26.248 1.00 88.62 71 ASP A C 1
ATOM 587 O O . ASP A 1 71 ? 13.011 9.448 -27.119 1.00 88.62 71 ASP A O 1
ATOM 591 N N . ARG A 1 72 ? 13.554 8.297 -25.269 1.00 87.31 72 ARG A N 1
ATOM 592 C CA . ARG A 1 72 ? 14.930 8.826 -25.185 1.00 87.31 72 ARG A CA 1
ATOM 593 C C . ARG A 1 72 ? 15.791 8.425 -26.380 1.00 87.31 72 ARG A C 1
ATOM 595 O O . ARG A 1 72 ? 16.547 9.253 -26.875 1.00 87.31 72 ARG A O 1
ATOM 602 N N . LEU A 1 73 ? 15.689 7.178 -26.832 1.00 85.69 73 LEU A N 1
ATOM 603 C CA . LEU A 1 73 ? 16.446 6.703 -27.992 1.00 85.69 73 LEU A CA 1
ATOM 604 C C . LEU A 1 73 ? 15.970 7.352 -29.293 1.00 85.69 73 LEU A C 1
ATOM 606 O O . LEU A 1 73 ? 16.782 7.717 -30.137 1.00 85.69 73 LEU A O 1
ATOM 610 N N . GLU A 1 74 ? 14.659 7.528 -29.455 1.00 89.88 74 GLU A N 1
ATOM 611 C CA . GLU A 1 74 ? 14.106 8.255 -30.601 1.00 89.88 74 GLU A CA 1
ATOM 612 C C . GLU A 1 74 ? 14.544 9.725 -30.598 1.00 89.88 74 GLU A C 1
ATOM 614 O O . GLU A 1 74 ? 14.865 10.277 -31.650 1.00 89.88 74 GLU A O 1
ATOM 619 N N . GLN A 1 75 ? 14.633 10.344 -29.418 1.00 91.50 75 GLN A N 1
ATOM 620 C CA . GLN A 1 75 ? 15.176 11.690 -29.273 1.00 91.50 75 GLN A CA 1
ATOM 621 C C . GLN A 1 75 ? 16.670 11.752 -29.632 1.00 91.50 75 GLN A C 1
ATOM 623 O O . GLN A 1 75 ? 17.066 12.643 -30.373 1.00 91.50 75 GLN A O 1
ATOM 628 N N . GLU A 1 76 ? 17.483 10.782 -29.200 1.00 89.25 76 GLU A N 1
ATOM 629 C CA . GLU A 1 76 ? 18.905 10.693 -29.573 1.00 89.25 76 GLU A CA 1
ATOM 630 C C . GLU A 1 76 ? 19.093 10.594 -31.098 1.00 89.25 76 GLU A C 1
ATOM 632 O O . GLU A 1 76 ? 19.955 11.260 -31.669 1.00 89.25 76 GLU A O 1
ATOM 637 N N . VAL A 1 77 ? 18.244 9.816 -31.778 1.00 92.44 77 VAL A N 1
ATOM 638 C CA . VAL A 1 77 ? 18.234 9.713 -33.247 1.00 92.44 77 VAL A CA 1
ATOM 639 C C . VAL A 1 77 ? 17.832 11.032 -33.909 1.00 92.44 77 VAL A C 1
ATOM 641 O O . VAL A 1 77 ? 18.420 11.413 -34.924 1.00 92.44 77 VAL A O 1
ATOM 644 N N . ALA A 1 78 ? 16.835 11.725 -33.355 1.00 92.50 78 ALA A N 1
ATOM 645 C CA . ALA A 1 78 ? 16.393 13.022 -33.856 1.00 92.50 78 ALA A CA 1
ATOM 646 C C . ALA A 1 78 ? 17.485 14.094 -33.700 1.00 92.50 78 ALA A C 1
ATOM 648 O O . ALA A 1 78 ? 17.763 14.822 -34.653 1.00 92.50 78 ALA A O 1
ATOM 649 N N . ASP A 1 79 ? 18.149 14.137 -32.543 1.00 93.19 79 ASP A N 1
ATOM 650 C CA . ASP A 1 79 ? 19.233 15.074 -32.236 1.00 93.19 79 ASP A CA 1
ATOM 651 C C . ASP A 1 79 ? 20.480 14.810 -33.100 1.00 93.19 79 ASP A C 1
ATOM 653 O O . ASP A 1 79 ? 21.163 15.745 -33.518 1.00 93.19 79 ASP A O 1
ATOM 657 N N . ALA A 1 80 ? 20.749 13.543 -33.435 1.00 92.19 80 ALA A N 1
ATOM 658 C CA . ALA A 1 80 ? 21.805 13.151 -34.369 1.00 92.19 80 ALA A CA 1
ATOM 659 C C . ALA A 1 80 ? 21.454 13.417 -35.849 1.00 92.19 80 ALA A C 1
ATOM 661 O O . ALA A 1 80 ? 22.298 13.239 -36.730 1.00 92.19 80 ALA A O 1
ATOM 662 N N . GLY A 1 81 ? 20.219 13.833 -36.152 1.00 91.31 81 GLY A N 1
ATOM 663 C CA . GLY A 1 81 ? 19.765 14.142 -37.510 1.00 91.31 81 GLY A CA 1
ATOM 664 C C . GLY A 1 81 ? 19.559 12.920 -38.410 1.00 91.31 81 GLY A C 1
ATOM 665 O O . GLY A 1 81 ? 19.534 13.073 -39.628 1.00 91.31 81 GLY A O 1
ATOM 666 N N . GLY A 1 82 ? 19.434 11.720 -37.839 1.00 90.69 82 GLY A N 1
ATOM 667 C CA . GLY A 1 82 ? 19.281 10.481 -38.600 1.00 90.69 82 GLY A CA 1
ATOM 668 C C . GLY A 1 82 ? 19.809 9.263 -37.851 1.00 90.69 82 GLY A C 1
ATOM 669 O O . GLY A 1 82 ? 20.703 9.363 -37.011 1.00 90.69 82 GLY A O 1
ATOM 670 N N . LEU A 1 83 ? 19.262 8.085 -38.163 1.00 89.94 83 LEU A N 1
ATOM 671 C CA . LEU A 1 83 ? 19.651 6.834 -37.501 1.00 89.94 83 LEU A CA 1
ATOM 672 C C . LEU A 1 83 ? 21.105 6.470 -37.821 1.00 89.94 83 LEU A C 1
ATOM 674 O O . LEU A 1 83 ? 21.826 5.974 -36.964 1.00 89.94 83 LEU A O 1
ATOM 678 N N . GLU A 1 84 ? 21.539 6.752 -39.045 1.00 91.25 84 GLU A N 1
ATOM 679 C CA . GLU A 1 84 ? 22.891 6.531 -39.551 1.00 91.25 84 GLU A CA 1
ATOM 680 C C . GLU A 1 84 ? 23.984 7.270 -38.763 1.00 91.25 84 GLU A C 1
ATOM 682 O O . GLU A 1 84 ? 25.131 6.825 -38.768 1.00 91.25 84 GLU A O 1
ATOM 687 N N . ASN A 1 85 ? 23.627 8.347 -38.055 1.00 89.06 85 ASN A N 1
ATOM 688 C CA . ASN A 1 85 ? 24.564 9.198 -37.321 1.00 89.06 85 ASN A CA 1
ATOM 689 C C . ASN A 1 85 ? 24.741 8.785 -35.849 1.00 89.06 85 ASN A C 1
ATOM 691 O O . ASN A 1 85 ? 25.586 9.347 -35.153 1.00 89.06 85 ASN A O 1
ATOM 695 N N . VAL A 1 86 ? 23.968 7.809 -35.363 1.00 88.50 86 VAL A N 1
ATOM 696 C CA . VAL A 1 86 ? 24.063 7.301 -33.984 1.00 88.50 86 VAL A CA 1
ATOM 697 C C . VAL A 1 86 ? 25.016 6.105 -33.919 1.00 88.50 86 VAL A C 1
ATOM 699 O O . VAL A 1 86 ? 25.265 5.436 -34.922 1.00 88.50 86 VAL A O 1
ATOM 702 N N . HIS A 1 87 ? 25.549 5.798 -32.736 1.00 86.00 87 HIS A N 1
ATOM 703 C CA . HIS A 1 87 ? 26.419 4.641 -32.517 1.00 86.00 87 HIS A CA 1
ATOM 704 C C . HIS A 1 87 ? 25.784 3.329 -33.046 1.00 86.00 87 HIS A C 1
ATOM 706 O O . HIS A 1 87 ? 24.596 3.106 -32.801 1.00 86.00 87 HIS A O 1
ATOM 712 N N . PRO A 1 88 ? 26.535 2.420 -33.709 1.00 83.81 88 PRO A N 1
ATOM 713 C CA . PRO A 1 88 ? 25.978 1.226 -34.366 1.00 83.81 88 PRO A CA 1
ATOM 714 C C . PRO A 1 88 ? 25.081 0.354 -33.478 1.00 83.81 88 PRO A C 1
ATOM 716 O O . PRO A 1 88 ? 24.037 -0.115 -33.921 1.00 83.81 88 PRO A O 1
ATOM 719 N N . VAL A 1 89 ? 25.454 0.195 -32.206 1.00 79.94 89 VAL A N 1
ATOM 720 C CA . VAL A 1 89 ? 24.648 -0.535 -31.210 1.00 79.94 89 VAL A CA 1
ATOM 721 C C . VAL A 1 89 ? 23.287 0.136 -31.003 1.00 79.94 89 VAL A C 1
ATOM 723 O O . VAL A 1 89 ? 22.256 -0.527 -31.020 1.00 79.94 89 VAL A O 1
ATOM 726 N N . THR A 1 90 ? 23.259 1.464 -30.876 1.00 80.31 90 THR A N 1
ATOM 727 C CA . THR A 1 90 ? 22.015 2.227 -30.738 1.00 80.31 90 THR A CA 1
ATOM 728 C C . THR A 1 90 ? 21.137 2.085 -31.981 1.00 80.31 90 THR A C 1
ATOM 730 O O . THR A 1 90 ? 19.921 1.951 -31.860 1.00 80.31 90 THR A O 1
ATOM 733 N N . GLN A 1 91 ? 21.736 2.031 -33.178 1.00 84.31 91 GLN A N 1
ATOM 734 C CA . GLN A 1 91 ? 20.985 1.809 -34.417 1.00 84.31 91 GLN A CA 1
ATOM 735 C C . GLN A 1 91 ? 20.251 0.466 -34.417 1.00 84.31 91 GLN A C 1
ATOM 737 O O . GLN A 1 91 ? 19.099 0.384 -34.845 1.00 84.31 91 GLN A O 1
ATOM 742 N N . GLU A 1 92 ? 20.922 -0.591 -33.959 1.00 81.56 92 GLU A N 1
ATOM 743 C CA . GLU A 1 92 ? 20.360 -1.938 -33.877 1.00 81.56 92 GLU A CA 1
ATOM 744 C C . GLU A 1 92 ? 19.212 -1.999 -32.862 1.00 81.56 92 GLU A C 1
ATOM 746 O O . GLU A 1 92 ? 18.129 -2.497 -33.181 1.00 81.56 92 GLU A O 1
ATOM 751 N N . ILE A 1 93 ? 19.404 -1.391 -31.687 1.00 79.81 93 ILE A N 1
ATOM 752 C CA . ILE A 1 93 ? 18.380 -1.297 -30.641 1.00 79.81 93 ILE A CA 1
ATOM 753 C C . ILE A 1 93 ? 17.146 -0.554 -31.159 1.00 79.81 93 ILE A C 1
ATOM 755 O O . ILE A 1 93 ? 16.032 -1.058 -31.040 1.00 79.81 93 ILE A O 1
ATOM 759 N N . VAL A 1 94 ? 17.314 0.616 -31.780 1.00 84.44 94 VAL A N 1
ATOM 760 C CA . VAL A 1 94 ? 16.185 1.406 -32.296 1.00 84.44 94 VAL A CA 1
ATOM 761 C C . VAL A 1 94 ? 15.420 0.644 -33.379 1.00 84.44 94 VAL A C 1
ATOM 763 O O . VAL A 1 94 ? 14.190 0.616 -33.351 1.00 84.44 94 VAL A O 1
ATOM 766 N N . LYS A 1 95 ? 16.113 -0.030 -34.309 1.00 86.50 95 LYS A N 1
ATOM 767 C CA . LYS A 1 95 ? 15.458 -0.874 -35.329 1.00 86.50 95 LYS A CA 1
ATOM 768 C C . LYS A 1 95 ? 14.631 -1.981 -34.687 1.00 86.50 95 LYS A C 1
ATOM 770 O O . LYS A 1 95 ? 13.481 -2.189 -35.074 1.00 86.50 95 LYS A O 1
ATOM 775 N N . PHE A 1 96 ? 15.201 -2.662 -33.696 1.00 82.88 96 PHE A N 1
ATOM 776 C CA . PHE A 1 96 ? 14.507 -3.708 -32.962 1.00 82.88 96 PHE A CA 1
ATOM 777 C C . PHE A 1 96 ? 13.269 -3.164 -32.235 1.00 82.88 96 PHE A C 1
ATOM 779 O O . PHE A 1 96 ? 12.187 -3.742 -32.355 1.00 82.88 96 PHE A O 1
ATOM 786 N N . LEU A 1 97 ? 13.409 -2.049 -31.510 1.00 82.88 97 LEU A N 1
ATOM 787 C CA . LEU A 1 97 ? 12.324 -1.449 -30.734 1.00 82.88 97 LEU A CA 1
ATOM 788 C C . LEU A 1 97 ? 11.197 -0.955 -31.640 1.00 82.88 97 LEU A C 1
ATOM 790 O O . LEU A 1 97 ? 10.036 -1.225 -31.354 1.00 82.88 97 LEU A O 1
ATOM 794 N N . ARG A 1 98 ? 11.504 -0.315 -32.773 1.00 87.81 98 ARG A N 1
ATOM 795 C CA . ARG A 1 98 ? 10.483 0.097 -33.753 1.00 87.81 98 ARG A CA 1
ATOM 796 C C . ARG A 1 98 ? 9.661 -1.084 -34.279 1.00 87.81 98 ARG A C 1
ATOM 798 O O . ARG A 1 98 ? 8.469 -0.916 -34.515 1.00 87.81 98 ARG A O 1
ATOM 805 N N . ALA A 1 99 ? 10.271 -2.262 -34.429 1.00 85.56 99 ALA A N 1
ATOM 806 C CA . ALA A 1 99 ? 9.580 -3.470 -34.879 1.00 85.56 99 ALA A CA 1
ATOM 807 C C . ALA A 1 99 ? 8.751 -4.148 -33.772 1.00 85.56 99 ALA A C 1
ATOM 809 O O . ALA A 1 99 ? 7.648 -4.611 -34.044 1.00 85.56 99 ALA A O 1
ATOM 810 N N . HIS A 1 100 ? 9.245 -4.181 -32.529 1.00 83.75 100 HIS A N 1
ATOM 811 C CA . HIS A 1 100 ? 8.676 -5.037 -31.475 1.00 83.75 100 HIS A CA 1
ATOM 812 C C . HIS A 1 100 ? 8.109 -4.282 -30.261 1.00 83.75 100 HIS A C 1
ATOM 814 O O . HIS A 1 100 ? 7.635 -4.923 -29.324 1.00 83.75 100 HIS A O 1
ATOM 820 N N . LYS A 1 101 ? 8.104 -2.938 -30.243 1.00 83.12 101 LYS A N 1
ATOM 821 C CA . LYS A 1 101 ? 7.603 -2.123 -29.110 1.00 83.12 101 LYS A CA 1
ATOM 822 C C . LYS A 1 101 ? 6.196 -2.533 -28.674 1.00 83.12 101 LYS A C 1
ATOM 824 O O . LYS A 1 101 ? 5.951 -2.677 -27.479 1.00 83.12 101 LYS A O 1
ATOM 829 N N . ALA A 1 102 ? 5.285 -2.741 -29.627 1.00 83.25 102 ALA A N 1
ATOM 830 C CA . ALA A 1 102 ? 3.902 -3.118 -29.333 1.00 83.25 102 ALA A CA 1
ATOM 831 C C . ALA A 1 102 ? 3.803 -4.508 -28.680 1.00 83.25 102 ALA A C 1
ATOM 833 O O . ALA A 1 102 ? 3.100 -4.673 -27.685 1.00 83.25 102 ALA A O 1
ATOM 834 N N . GLU A 1 103 ? 4.549 -5.489 -29.190 1.00 79.31 103 GLU A N 1
ATOM 835 C CA . GLU A 1 103 ? 4.582 -6.855 -28.651 1.00 79.31 103 GLU A CA 1
ATOM 836 C C . GLU A 1 103 ? 5.251 -6.915 -27.271 1.00 79.31 103 GLU A C 1
ATOM 838 O O . GLU A 1 103 ? 4.804 -7.651 -26.388 1.00 79.31 103 GLU A O 1
ATOM 843 N N . ALA A 1 104 ? 6.297 -6.110 -27.066 1.00 75.56 104 ALA A N 1
ATOM 844 C CA . ALA A 1 104 ? 6.991 -5.980 -25.791 1.00 75.56 104 ALA A CA 1
ATOM 845 C C . ALA A 1 104 ? 6.078 -5.372 -24.712 1.00 75.56 104 ALA A C 1
ATOM 847 O O . ALA A 1 104 ? 5.978 -5.921 -23.617 1.00 75.56 104 ALA A O 1
ATOM 848 N N . LEU A 1 105 ? 5.343 -4.300 -25.035 1.00 77.62 105 LEU A N 1
ATOM 849 C CA . LEU A 1 105 ? 4.366 -3.681 -24.126 1.00 77.62 105 LEU A CA 1
ATOM 850 C C . LEU A 1 105 ? 3.166 -4.588 -23.827 1.00 77.62 105 LEU A C 1
ATOM 852 O O . LEU A 1 105 ? 2.644 -4.583 -22.708 1.00 77.62 105 LEU A O 1
ATOM 856 N N . ALA A 1 106 ? 2.742 -5.385 -24.809 1.00 76.75 106 ALA A N 1
ATOM 857 C CA . ALA A 1 106 ? 1.683 -6.375 -24.640 1.00 76.75 106 ALA A CA 1
ATOM 858 C C . ALA A 1 106 ? 2.134 -7.604 -23.828 1.00 76.75 106 ALA A C 1
ATOM 860 O O . ALA A 1 106 ? 1.294 -8.384 -23.378 1.00 76.75 106 ALA A O 1
ATOM 861 N N . GLY A 1 107 ? 3.444 -7.794 -23.631 1.00 70.38 107 GLY A N 1
ATOM 862 C CA . GLY A 1 107 ? 4.001 -8.988 -22.996 1.00 70.38 107 GLY A CA 1
ATOM 863 C C . GLY A 1 107 ? 3.825 -10.263 -23.829 1.00 70.38 107 GLY A C 1
ATOM 864 O O . GLY A 1 107 ? 3.964 -11.359 -23.293 1.00 70.38 107 GLY A O 1
ATOM 865 N N . THR A 1 108 ? 3.503 -10.134 -25.121 1.00 70.81 108 THR A N 1
ATOM 866 C CA . THR A 1 108 ? 3.330 -11.249 -26.070 1.00 70.81 108 THR A CA 1
ATOM 867 C C . THR A 1 108 ? 4.610 -11.570 -26.832 1.00 70.81 108 THR A C 1
ATOM 869 O O . THR A 1 108 ? 4.615 -12.469 -27.669 1.00 70.81 108 THR A O 1
ATOM 872 N N . PHE A 1 109 ? 5.688 -10.832 -26.561 1.00 65.94 109 PHE A N 1
ATOM 873 C CA . PHE A 1 109 ? 6.960 -11.015 -27.235 1.00 65.94 109 PHE A CA 1
ATOM 874 C C . PHE A 1 109 ? 7.504 -12.440 -26.992 1.00 65.94 109 PHE A C 1
ATOM 876 O O . PHE A 1 109 ? 7.666 -12.830 -25.830 1.00 65.94 109 PHE A O 1
ATOM 883 N N . PRO A 1 110 ? 7.802 -13.223 -28.050 1.00 54.09 110 PRO A N 1
ATOM 884 C CA . PRO A 1 110 ? 8.081 -14.661 -27.956 1.00 54.09 110 PRO A CA 1
ATOM 885 C C . PRO A 1 110 ? 9.373 -15.034 -27.210 1.00 54.09 110 PRO A C 1
ATOM 887 O O . PRO A 1 110 ? 9.623 -16.213 -26.971 1.00 54.09 110 PRO A O 1
ATOM 890 N N . ALA A 1 111 ? 10.165 -14.052 -26.771 1.00 55.56 111 ALA A N 1
ATOM 891 C CA . ALA A 1 111 ? 11.285 -14.259 -25.863 1.00 55.56 111 ALA A CA 1
ATOM 892 C C . ALA A 1 111 ? 11.363 -13.134 -24.807 1.00 55.56 111 ALA A C 1
ATOM 894 O O . ALA A 1 111 ? 12.244 -12.274 -24.874 1.00 55.56 111 ALA A O 1
ATOM 895 N N . PRO A 1 112 ? 10.475 -13.124 -23.792 1.00 48.41 112 PRO A N 1
ATOM 896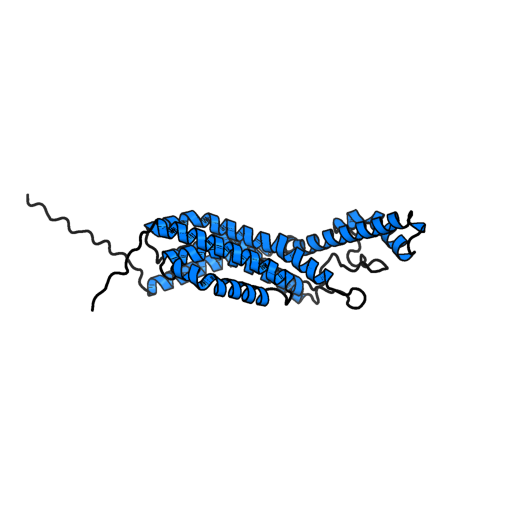 C CA . PRO A 1 112 ? 10.426 -12.052 -22.793 1.00 48.41 112 PRO A CA 1
ATOM 897 C C . PRO A 1 112 ? 11.710 -11.957 -21.950 1.00 48.41 112 PRO A C 1
ATOM 899 O O . PRO A 1 112 ? 12.001 -10.905 -21.385 1.00 48.41 112 PRO A O 1
ATOM 902 N N . GLY A 1 113 ? 12.489 -13.047 -21.882 1.00 46.59 113 GLY A N 1
ATOM 903 C CA . GLY A 1 113 ? 13.822 -13.089 -21.272 1.00 46.59 113 GLY A CA 1
ATOM 904 C C . GLY A 1 113 ? 14.975 -12.668 -22.195 1.00 46.59 113 GLY A C 1
ATOM 905 O O . GLY A 1 113 ? 16.068 -12.449 -21.695 1.00 46.59 113 GLY A O 1
ATOM 906 N N . GLN A 1 114 ? 14.753 -12.534 -23.511 1.00 44.69 114 GLN A N 1
ATOM 907 C CA . GLN A 1 114 ? 15.744 -12.040 -24.488 1.00 44.69 114 GLN A CA 1
ATOM 908 C C . GLN A 1 114 ? 15.536 -10.566 -24.866 1.00 44.69 114 GLN A C 1
ATOM 910 O O . GLN A 1 114 ? 16.297 -10.029 -25.666 1.00 44.69 114 GLN A O 1
ATOM 915 N N . LEU A 1 115 ? 14.558 -9.879 -24.257 1.00 52.12 115 LEU A N 1
ATOM 916 C CA . LEU A 1 115 ? 14.503 -8.410 -24.270 1.00 52.12 115 LEU A CA 1
ATOM 917 C C . LEU A 1 115 ? 15.705 -7.768 -23.543 1.00 52.12 115 LEU A C 1
ATOM 919 O O . LEU A 1 115 ? 15.846 -6.550 -23.578 1.00 52.12 115 LEU A O 1
ATOM 923 N N . GLU A 1 116 ? 16.602 -8.573 -22.955 1.00 52.72 116 GLU A N 1
ATOM 924 C CA . GLU A 1 116 ? 18.019 -8.243 -22.736 1.00 52.72 116 GLU A CA 1
ATOM 925 C C . GLU A 1 116 ? 18.726 -8.057 -24.102 1.00 52.72 116 GLU A C 1
ATOM 927 O O . GLU A 1 116 ? 19.625 -8.803 -24.486 1.00 52.72 116 GLU A O 1
ATOM 932 N N . ILE A 1 117 ? 18.261 -7.087 -24.894 1.00 48.81 117 ILE A N 1
ATOM 933 C CA . ILE A 1 117 ? 18.783 -6.793 -26.228 1.00 48.81 117 ILE A CA 1
ATOM 934 C C . ILE A 1 117 ? 20.222 -6.296 -26.068 1.00 48.81 117 ILE A C 1
ATOM 936 O O . ILE A 1 117 ? 20.517 -5.489 -25.186 1.00 48.81 117 ILE A O 1
ATOM 940 N N . HIS A 1 118 ? 21.097 -6.794 -26.940 1.00 49.72 118 HIS A N 1
ATOM 941 C CA . HIS A 1 118 ? 22.482 -6.392 -27.182 1.00 49.72 118 HIS A CA 1
ATOM 942 C C . HIS A 1 118 ? 22.747 -4.885 -26.955 1.00 49.72 118 HIS A C 1
ATOM 944 O O . HIS A 1 118 ? 22.714 -4.090 -27.887 1.00 49.72 118 HIS A O 1
ATOM 950 N N . GLY A 1 119 ? 23.040 -4.497 -25.707 1.00 49.47 119 GLY A N 1
ATOM 951 C CA . GLY A 1 119 ? 23.323 -3.114 -25.312 1.00 49.47 119 GLY A CA 1
ATOM 952 C C . GLY A 1 119 ? 22.299 -2.515 -24.336 1.00 49.47 119 GLY A C 1
ATOM 953 O O . GLY A 1 119 ? 21.359 -1.832 -24.717 1.00 49.47 119 GLY A O 1
ATOM 954 N N . ASN A 1 120 ? 22.566 -2.686 -23.041 1.00 48.88 120 ASN A N 1
ATOM 955 C CA . ASN A 1 120 ? 22.171 -1.805 -21.928 1.00 48.88 120 ASN A CA 1
ATOM 956 C C . ASN A 1 120 ? 20.688 -1.607 -21.536 1.00 48.88 120 ASN A C 1
ATOM 958 O O . ASN A 1 120 ? 20.473 -1.089 -20.440 1.00 48.88 120 ASN A O 1
ATOM 962 N N . PHE A 1 121 ? 19.669 -2.045 -22.287 1.00 53.59 121 PHE A N 1
ATOM 963 C CA . PHE A 1 121 ? 18.295 -2.071 -21.748 1.00 53.59 121 PHE A CA 1
ATOM 964 C C . PHE A 1 121 ? 18.002 -3.406 -21.050 1.00 53.59 121 PHE A C 1
ATOM 966 O O . PHE A 1 121 ? 17.637 -4.397 -21.674 1.00 53.59 121 PHE A O 1
ATOM 973 N N . ARG A 1 122 ? 18.216 -3.444 -19.730 1.00 54.50 122 ARG A N 1
ATOM 974 C CA . ARG A 1 122 ? 18.199 -4.674 -18.922 1.00 54.50 122 ARG A CA 1
ATOM 975 C C . ARG A 1 122 ? 17.084 -4.665 -17.883 1.00 54.50 122 ARG A C 1
ATOM 977 O O . ARG A 1 122 ? 17.353 -4.655 -16.689 1.00 54.50 122 ARG A O 1
ATOM 984 N N . MET A 1 123 ? 15.824 -4.671 -18.306 1.00 52.31 123 MET A N 1
ATOM 985 C CA . MET A 1 123 ? 14.724 -4.976 -17.385 1.00 52.31 123 MET A CA 1
ATOM 986 C C . MET A 1 123 ? 13.938 -6.181 -17.901 1.00 52.31 123 MET A C 1
ATOM 988 O O . MET A 1 123 ? 13.287 -6.062 -18.939 1.00 52.31 123 MET A O 1
ATOM 992 N N . PRO A 1 124 ? 13.976 -7.342 -17.222 1.00 59.31 124 PRO A N 1
ATOM 993 C CA . PRO A 1 124 ? 13.182 -8.486 -17.642 1.00 59.31 124 PRO A CA 1
ATOM 994 C C . PRO A 1 124 ? 11.696 -8.178 -17.424 1.00 59.31 124 PRO A C 1
ATOM 996 O O . PRO A 1 124 ? 11.301 -7.748 -16.349 1.00 59.31 124 PRO A O 1
ATOM 999 N N . TYR A 1 125 ? 10.847 -8.412 -18.427 1.00 63.50 125 TYR A N 1
ATOM 1000 C CA . TYR A 1 125 ? 9.392 -8.254 -18.261 1.00 63.50 125 TYR A CA 1
ATOM 1001 C C . TYR A 1 125 ? 8.826 -9.226 -17.205 1.00 63.50 125 TYR A C 1
ATOM 1003 O O . TYR A 1 125 ? 7.815 -8.959 -16.552 1.00 63.50 125 TYR A O 1
ATOM 1011 N N . ALA A 1 126 ? 9.490 -10.371 -17.033 1.00 70.25 126 ALA A N 1
ATOM 1012 C CA . ALA A 1 126 ? 9.125 -11.407 -16.081 1.00 70.25 126 ALA A CA 1
ATOM 1013 C C . ALA A 1 126 ? 10.005 -11.361 -14.824 1.00 70.25 126 ALA A C 1
ATOM 1015 O O . ALA A 1 126 ? 11.231 -11.266 -14.903 1.00 70.25 126 ALA A O 1
ATOM 1016 N N . LEU A 1 127 ? 9.373 -11.509 -13.659 1.00 78.19 127 LEU A N 1
ATOM 1017 C CA . LEU A 1 127 ? 10.079 -11.726 -12.398 1.00 78.19 127 LEU A CA 1
ATOM 1018 C C . LEU A 1 127 ? 10.778 -13.088 -12.422 1.00 78.19 127 LEU A C 1
ATOM 1020 O O . LEU A 1 127 ? 10.208 -14.081 -12.879 1.00 78.19 127 LEU A O 1
ATOM 1024 N N . LYS A 1 128 ? 12.006 -13.138 -11.904 1.00 81.94 128 LYS A N 1
ATOM 1025 C CA . LYS A 1 128 ? 12.767 -14.384 -11.765 1.00 81.94 128 LYS A CA 1
ATOM 1026 C C . LYS A 1 128 ? 12.482 -14.995 -10.385 1.00 81.94 128 LYS A C 1
ATOM 1028 O O . LYS A 1 128 ? 12.341 -14.275 -9.398 1.00 81.94 128 LYS A O 1
ATOM 1033 N N . ALA A 1 129 ? 12.396 -16.318 -10.310 1.00 83.25 129 ALA A N 1
ATOM 1034 C CA . ALA A 1 129 ? 12.334 -17.058 -9.051 1.00 83.25 129 ALA A CA 1
ATOM 1035 C C . ALA A 1 129 ? 13.644 -17.830 -8.860 1.00 83.25 129 ALA A C 1
ATOM 1037 O O . ALA A 1 129 ? 14.197 -18.367 -9.818 1.00 83.25 129 ALA A O 1
ATOM 1038 N N . THR A 1 130 ? 14.132 -17.889 -7.627 1.00 84.56 130 THR A N 1
ATOM 1039 C CA . THR A 1 130 ? 15.324 -18.651 -7.231 1.00 84.56 130 THR A CA 1
ATOM 1040 C C . THR A 1 130 ? 15.051 -20.156 -7.151 1.00 84.56 130 THR A C 1
ATOM 1042 O O . THR A 1 130 ? 15.978 -20.953 -7.269 1.00 84.56 130 THR A O 1
ATOM 1045 N N . GLY A 1 131 ? 13.785 -20.567 -7.012 1.00 85.25 131 GLY A N 1
ATOM 1046 C CA . GLY A 1 131 ? 13.370 -21.970 -7.060 1.00 85.25 131 GLY A CA 1
ATOM 1047 C C . GLY A 1 131 ? 11.853 -22.162 -6.961 1.00 85.25 131 GLY A C 1
ATOM 1048 O O . GLY A 1 131 ? 11.110 -21.229 -6.666 1.00 85.25 131 GLY A O 1
ATOM 1049 N N . GLY A 1 132 ? 11.378 -23.394 -7.176 1.00 84.69 132 GLY A N 1
ATOM 1050 C CA . GLY A 1 132 ? 9.938 -23.702 -7.197 1.00 84.69 132 GLY A CA 1
ATOM 1051 C C . GLY A 1 132 ? 9.213 -23.509 -5.856 1.00 84.69 132 GLY A C 1
ATOM 1052 O O . GLY A 1 132 ? 8.032 -23.171 -5.840 1.00 84.69 132 GLY A O 1
ATOM 1053 N N . LEU A 1 133 ? 9.915 -23.665 -4.725 1.00 88.56 133 LEU A N 1
ATOM 1054 C CA . LEU A 1 133 ? 9.349 -23.389 -3.398 1.00 88.56 133 LEU A CA 1
ATOM 1055 C C . LEU A 1 133 ? 9.036 -21.900 -3.206 1.00 88.56 133 LEU A C 1
ATOM 1057 O O . LEU A 1 133 ? 8.055 -21.573 -2.547 1.00 88.56 133 LEU A O 1
ATOM 1061 N N . GLU A 1 134 ? 9.842 -21.007 -3.789 1.00 88.31 134 GLU A N 1
ATOM 1062 C CA . GLU A 1 134 ? 9.609 -19.560 -3.729 1.00 88.31 134 GLU A CA 1
ATOM 1063 C C . GLU A 1 134 ? 8.281 -19.202 -4.404 1.00 88.31 134 GLU A C 1
ATOM 1065 O O . GLU A 1 134 ? 7.457 -18.517 -3.802 1.00 88.31 134 GLU A O 1
ATOM 1070 N N . ASP A 1 135 ? 8.039 -19.732 -5.609 1.00 86.12 135 ASP A N 1
ATOM 1071 C CA . ASP A 1 135 ? 6.789 -19.507 -6.347 1.00 86.12 135 ASP A CA 1
ATOM 1072 C C . ASP A 1 135 ? 5.572 -20.039 -5.575 1.00 86.12 135 ASP A C 1
ATOM 1074 O O . ASP A 1 135 ? 4.552 -19.361 -5.463 1.00 86.12 135 ASP A O 1
ATOM 1078 N N . PHE A 1 136 ? 5.692 -21.226 -4.970 1.00 89.56 136 PHE A N 1
ATOM 1079 C CA . PHE A 1 136 ? 4.631 -21.795 -4.137 1.00 89.56 136 PHE A CA 1
ATOM 1080 C C . PHE A 1 136 ? 4.318 -20.929 -2.908 1.00 89.56 136 PHE A C 1
ATOM 1082 O O . PHE A 1 136 ? 3.148 -20.657 -2.634 1.00 89.56 136 PHE A O 1
ATOM 1089 N N . TRP A 1 137 ? 5.342 -20.477 -2.177 1.00 90.50 137 TRP A N 1
ATOM 1090 C CA . TRP A 1 137 ? 5.157 -19.640 -0.989 1.00 90.50 137 TRP A CA 1
ATOM 1091 C C . TRP A 1 137 ? 4.549 -18.285 -1.325 1.00 90.50 137 TRP A C 1
ATOM 1093 O O . TRP A 1 137 ? 3.627 -17.845 -0.636 1.00 90.50 137 TRP A O 1
ATOM 1103 N N . VAL A 1 138 ? 5.022 -17.649 -2.399 1.00 92.62 138 VAL A N 1
ATOM 1104 C CA . VAL A 1 138 ? 4.454 -16.391 -2.888 1.00 92.62 138 VAL A CA 1
ATOM 1105 C C . VAL A 1 138 ? 2.998 -16.587 -3.285 1.00 92.62 138 VAL A C 1
ATOM 1107 O O . VAL A 1 138 ? 2.148 -15.806 -2.866 1.00 92.62 138 VAL A O 1
ATOM 1110 N N . PHE A 1 139 ? 2.682 -17.650 -4.024 1.00 91.38 139 PHE A N 1
ATOM 1111 C CA . PHE A 1 139 ? 1.306 -17.950 -4.401 1.00 91.38 139 PHE A CA 1
ATOM 1112 C C . PHE A 1 139 ? 0.404 -18.154 -3.173 1.00 91.38 139 PHE A C 1
ATOM 1114 O O . PHE A 1 139 ? -0.667 -17.551 -3.086 1.00 91.38 139 PHE A O 1
ATOM 1121 N N . MET A 1 140 ? 0.848 -18.933 -2.183 1.00 92.12 140 MET A N 1
ATOM 1122 C CA . MET A 1 140 ? 0.105 -19.140 -0.937 1.00 92.12 140 MET A CA 1
ATOM 1123 C C . MET A 1 140 ? -0.141 -17.808 -0.214 1.00 92.12 140 MET A C 1
ATOM 1125 O O . MET A 1 140 ? -1.279 -17.480 0.123 1.00 92.12 140 MET A O 1
ATOM 1129 N N . ALA A 1 141 ? 0.901 -16.995 -0.031 1.00 92.25 141 ALA A N 1
ATOM 1130 C CA . ALA A 1 141 ? 0.788 -15.698 0.629 1.00 92.25 141 ALA A CA 1
ATOM 1131 C C . ALA A 1 141 ? -0.109 -14.718 -0.152 1.00 92.25 141 ALA A C 1
ATOM 1133 O O . ALA A 1 141 ? -0.894 -13.983 0.450 1.00 92.25 141 ALA A O 1
ATOM 1134 N N . ALA A 1 142 ? -0.061 -14.753 -1.485 1.00 92.56 142 ALA A N 1
ATOM 1135 C CA . ALA A 1 142 ? -0.944 -13.985 -2.354 1.00 92.56 142 ALA A CA 1
ATOM 1136 C C . ALA A 1 142 ? -2.408 -14.382 -2.152 1.00 92.56 142 ALA A C 1
ATOM 1138 O O . ALA A 1 142 ? -3.247 -13.513 -1.921 1.00 92.56 142 ALA A O 1
ATOM 1139 N N . THR A 1 143 ? -2.726 -15.681 -2.165 1.00 93.38 143 THR A N 1
ATOM 1140 C CA . THR A 1 143 ? -4.105 -16.145 -1.931 1.00 93.38 143 THR A CA 1
ATOM 1141 C C . THR A 1 143 ? -4.621 -15.762 -0.544 1.00 93.38 143 THR A C 1
ATOM 1143 O O . THR A 1 143 ? -5.785 -15.387 -0.431 1.00 93.38 143 THR A O 1
ATOM 1146 N N . ILE A 1 144 ? -3.766 -15.751 0.488 1.00 92.31 144 ILE A N 1
ATOM 1147 C CA . ILE A 1 144 ? -4.107 -15.240 1.828 1.00 92.31 144 ILE A CA 1
ATOM 1148 C C . ILE A 1 144 ? -4.460 -13.752 1.778 1.00 92.31 144 ILE A C 1
ATOM 1150 O O . ILE A 1 144 ? -5.489 -13.352 2.322 1.00 92.31 144 ILE A O 1
ATOM 1154 N N . LEU A 1 145 ? -3.648 -12.936 1.101 1.00 90.56 145 LEU A N 1
ATOM 1155 C CA . LEU A 1 145 ? -3.904 -11.504 0.961 1.00 90.56 145 LEU A CA 1
ATOM 1156 C C . LEU A 1 145 ? -5.214 -11.232 0.203 1.00 90.56 145 LEU A C 1
ATOM 1158 O O . LEU A 1 145 ? -6.059 -10.482 0.690 1.00 90.56 145 LEU A O 1
ATOM 1162 N N . PHE A 1 146 ? -5.413 -11.854 -0.961 1.00 90.75 146 PHE A N 1
ATOM 1163 C CA . PHE A 1 146 ? -6.634 -11.679 -1.756 1.00 90.75 146 PHE A CA 1
ATOM 1164 C C . PHE A 1 146 ? -7.868 -12.233 -1.040 1.00 90.75 146 PHE A C 1
ATOM 1166 O O . PHE A 1 146 ? -8.919 -11.589 -1.026 1.00 90.75 146 PHE A O 1
ATOM 1173 N N . GLY A 1 147 ? -7.725 -13.378 -0.371 1.00 93.12 147 GLY A N 1
ATOM 1174 C CA . GLY A 1 147 ? -8.757 -13.958 0.479 1.00 93.12 147 GLY A CA 1
ATOM 1175 C C . GLY A 1 147 ? -9.161 -13.007 1.604 1.00 93.12 147 GLY A C 1
ATOM 1176 O O . GLY A 1 147 ? -10.350 -12.786 1.821 1.00 93.12 147 GLY A O 1
ATOM 1177 N N . LEU A 1 148 ? -8.192 -12.361 2.259 1.00 92.12 148 LEU A N 1
ATOM 1178 C CA . LEU A 1 148 ? -8.453 -11.339 3.272 1.00 92.12 148 LEU A CA 1
ATOM 1179 C C . LEU A 1 148 ? -9.189 -10.125 2.692 1.00 92.12 148 LEU A C 1
ATOM 1181 O O . LEU A 1 148 ? -10.083 -9.601 3.350 1.00 92.12 148 LEU A O 1
ATOM 1185 N N . MET A 1 149 ? -8.860 -9.692 1.471 1.00 91.44 149 MET A N 1
ATOM 1186 C CA . MET A 1 149 ? -9.550 -8.576 0.811 1.00 91.44 149 MET A CA 1
ATOM 1187 C C . MET A 1 149 ? -11.012 -8.897 0.496 1.00 91.44 149 MET A C 1
ATOM 1189 O O . MET A 1 149 ? -11.888 -8.070 0.741 1.00 91.44 149 MET A O 1
ATOM 1193 N N . VAL A 1 150 ? -11.300 -10.107 0.016 1.00 93.25 150 VAL A N 1
ATOM 1194 C CA . VAL A 1 150 ? -12.684 -10.551 -0.222 1.00 93.25 150 VAL A CA 1
ATOM 1195 C C . VAL A 1 150 ? -13.435 -10.768 1.090 1.00 93.25 150 VAL A C 1
ATOM 1197 O O . VAL A 1 150 ? -14.604 -10.404 1.199 1.00 93.25 150 VAL A O 1
ATOM 1200 N N . ALA A 1 151 ? -12.766 -11.301 2.112 1.00 95.06 151 ALA A N 1
ATOM 1201 C CA . ALA A 1 151 ? -13.334 -11.476 3.446 1.00 95.06 151 ALA A CA 1
ATOM 1202 C C . ALA A 1 151 ? -13.445 -10.155 4.232 1.00 95.06 151 ALA A C 1
ATOM 1204 O O . ALA A 1 151 ? -14.111 -10.117 5.270 1.00 95.06 151 ALA A O 1
ATOM 1205 N N . ALA A 1 152 ? -12.840 -9.064 3.753 1.00 93.19 152 ALA A N 1
ATOM 1206 C CA . ALA A 1 152 ? -12.747 -7.797 4.468 1.00 93.19 152 ALA A CA 1
ATOM 1207 C C . ALA A 1 152 ? -14.090 -7.225 4.950 1.00 93.19 152 ALA A C 1
ATOM 1209 O O . ALA A 1 152 ? -14.122 -6.748 6.083 1.00 93.19 152 ALA A O 1
ATOM 1210 N N . PRO A 1 153 ? -15.210 -7.283 4.197 1.00 92.75 153 PRO A N 1
ATOM 1211 C CA . PRO A 1 153 ? -16.501 -6.811 4.698 1.00 92.75 153 PRO A CA 1
ATOM 1212 C C . PRO A 1 153 ? -16.940 -7.547 5.969 1.00 92.75 153 PRO A C 1
ATOM 1214 O O . PRO A 1 153 ? -17.434 -6.921 6.906 1.00 92.75 153 PRO A O 1
ATOM 1217 N N . ILE A 1 154 ? -16.712 -8.864 6.025 1.00 94.19 154 ILE A N 1
ATOM 1218 C CA . ILE A 1 154 ? -17.041 -9.705 7.181 1.00 94.19 154 ILE A CA 1
ATOM 1219 C C . ILE A 1 154 ? -16.060 -9.415 8.317 1.00 94.19 154 ILE A C 1
ATOM 1221 O O . ILE A 1 154 ? -16.487 -9.134 9.434 1.00 94.19 154 ILE A O 1
ATOM 1225 N N . VAL A 1 155 ? -14.754 -9.426 8.034 1.00 93.00 155 VAL A N 1
ATOM 1226 C CA . VAL A 1 155 ? -13.703 -9.203 9.039 1.00 93.00 155 VAL A CA 1
ATOM 1227 C C . VAL A 1 155 ? -13.849 -7.827 9.688 1.00 93.00 155 VAL A C 1
ATOM 1229 O O . VAL A 1 155 ? -13.897 -7.728 10.915 1.00 93.00 155 VAL A O 1
ATOM 1232 N N . LEU A 1 156 ? -13.993 -6.768 8.885 1.00 91.12 156 LEU A N 1
ATOM 1233 C CA . LEU A 1 156 ? -14.214 -5.414 9.386 1.00 91.12 156 LEU A CA 1
ATOM 1234 C C . LEU A 1 156 ? -15.501 -5.342 10.200 1.00 91.12 156 LEU A C 1
ATOM 1236 O O . LEU A 1 156 ? -15.489 -4.750 11.275 1.00 91.12 156 LEU A O 1
ATOM 1240 N N . TYR A 1 157 ? -16.597 -5.948 9.734 1.00 90.12 157 TYR A N 1
ATOM 1241 C CA . TYR A 1 157 ? -17.848 -5.956 10.491 1.00 90.12 157 TYR A CA 1
ATOM 1242 C C . TYR A 1 157 ? -17.663 -6.587 11.872 1.00 90.12 157 TYR A C 1
ATOM 1244 O O . TYR A 1 157 ? -18.110 -6.014 12.863 1.00 90.12 157 TYR A O 1
ATOM 1252 N N . GLN A 1 158 ? -16.967 -7.722 11.962 1.00 91.31 158 GLN A N 1
ATOM 1253 C CA . GLN A 1 158 ? -16.740 -8.394 13.239 1.00 91.31 158 GLN A CA 1
ATOM 1254 C C . GLN A 1 158 ? -15.835 -7.598 14.178 1.00 91.31 158 GLN A C 1
ATOM 1256 O O . GLN A 1 158 ? -16.161 -7.480 15.360 1.00 91.31 158 GLN A O 1
ATOM 1261 N N . ILE A 1 159 ? -14.748 -7.014 13.659 1.00 87.81 159 ILE A N 1
ATOM 1262 C CA . ILE A 1 159 ? -13.859 -6.134 14.432 1.00 87.81 159 ILE A CA 1
ATOM 1263 C C . ILE A 1 159 ? -14.651 -4.943 14.978 1.00 87.81 159 ILE A C 1
ATOM 1265 O O . ILE A 1 159 ? -14.599 -4.653 16.170 1.00 87.81 159 ILE A O 1
ATOM 1269 N N . TRP A 1 160 ? -15.426 -4.272 14.125 1.00 84.69 160 TRP A N 1
ATOM 1270 C CA . TRP A 1 160 ? -16.190 -3.086 14.507 1.00 84.69 160 TRP A CA 1
ATOM 1271 C C . TRP A 1 160 ? -17.340 -3.395 15.454 1.00 84.69 160 TRP A C 1
ATOM 1273 O O . TRP A 1 160 ? -17.584 -2.635 16.389 1.00 84.69 160 TRP A O 1
ATOM 1283 N N . ALA A 1 161 ? -18.035 -4.507 15.243 1.00 83.62 161 ALA A N 1
ATOM 1284 C CA . ALA A 1 161 ? -19.096 -4.938 16.133 1.00 83.62 161 ALA A CA 1
ATOM 1285 C C . ALA A 1 161 ? -18.544 -5.267 17.529 1.00 83.62 161 ALA A C 1
ATOM 1287 O O . ALA A 1 161 ? -19.140 -4.827 18.511 1.00 83.62 161 ALA A O 1
ATOM 1288 N N . PHE A 1 162 ? -17.377 -5.917 17.614 1.00 84.25 162 PHE A N 1
ATOM 1289 C CA . PHE A 1 162 ? -16.663 -6.129 18.876 1.00 84.25 162 PHE A CA 1
ATOM 1290 C C . PHE A 1 162 ? -16.250 -4.805 19.533 1.00 84.25 162 PHE A C 1
ATOM 1292 O O . PHE A 1 162 ? -16.555 -4.571 20.697 1.00 84.25 162 PHE A O 1
ATOM 1299 N N . LEU A 1 163 ? -15.628 -3.894 18.780 1.00 81.06 163 LEU A N 1
ATOM 1300 C CA . LEU A 1 163 ? -15.180 -2.603 19.314 1.00 81.06 163 LEU A CA 1
ATOM 1301 C C . LEU A 1 163 ? -16.353 -1.742 19.811 1.00 81.06 163 LEU A C 1
ATOM 1303 O O . LEU A 1 163 ? -16.237 -1.017 20.794 1.00 81.06 163 LEU A O 1
ATOM 1307 N N . SER A 1 164 ? -17.504 -1.847 19.142 1.00 77.38 164 SER A N 1
ATOM 1308 C CA . SER A 1 164 ? -18.723 -1.130 19.510 1.00 77.38 164 SER A CA 1
ATOM 1309 C C . SER A 1 164 ? -19.453 -1.721 20.717 1.00 77.38 164 SER A C 1
ATOM 1311 O O . SER A 1 164 ? -20.339 -1.058 21.252 1.00 77.38 164 SER A O 1
ATOM 1313 N N . ALA A 1 165 ? -19.104 -2.935 21.159 1.00 74.56 165 ALA A N 1
ATOM 1314 C CA . ALA A 1 165 ? -19.749 -3.606 22.286 1.00 74.56 165 ALA A CA 1
ATOM 1315 C C . ALA A 1 165 ? -19.699 -2.762 23.573 1.00 74.56 165 ALA A C 1
ATOM 1317 O O . ALA A 1 165 ? -20.683 -2.713 24.304 1.00 74.56 165 ALA A O 1
ATOM 1318 N N . GLY A 1 166 ? -18.601 -2.028 23.790 1.00 70.88 166 GLY A N 1
ATOM 1319 C CA . GLY A 1 166 ? -18.414 -1.133 24.938 1.00 70.88 166 GLY A CA 1
ATOM 1320 C C . GLY A 1 166 ? -19.034 0.266 24.803 1.00 70.88 166 GLY A C 1
ATOM 1321 O O . GLY A 1 166 ? -18.830 1.095 25.683 1.00 70.88 166 GLY A O 1
ATOM 1322 N N . MET A 1 167 ? -19.749 0.565 23.712 1.00 76.31 167 MET A N 1
ATOM 1323 C CA . MET A 1 167 ? -20.326 1.892 23.445 1.00 76.31 167 MET A CA 1
ATOM 1324 C C . MET A 1 167 ? -21.818 1.957 23.800 1.00 76.31 167 MET A C 1
ATOM 1326 O O . MET A 1 167 ? -22.533 0.961 23.691 1.00 76.31 167 MET A O 1
ATOM 1330 N N . TYR A 1 168 ? -22.337 3.145 24.128 1.00 72.56 168 TYR A N 1
ATOM 1331 C CA . TYR A 1 168 ? -23.782 3.333 24.319 1.00 72.56 168 TYR A CA 1
ATOM 1332 C C . TYR A 1 168 ? -24.555 3.149 22.997 1.00 72.56 168 TYR A C 1
ATOM 1334 O O . TYR A 1 168 ? -24.059 3.483 21.918 1.00 72.56 168 TYR A O 1
ATOM 1342 N N . GLU A 1 169 ? -25.815 2.701 23.047 1.00 72.69 169 GLU A N 1
ATOM 1343 C CA . GLU A 1 169 ? -26.645 2.432 21.851 1.00 72.69 169 GLU A CA 1
ATOM 1344 C C . GLU A 1 169 ? -26.771 3.632 20.892 1.00 72.69 169 GLU A C 1
ATOM 1346 O O . GLU A 1 169 ? -26.771 3.493 19.662 1.00 72.69 169 GLU A O 1
ATOM 1351 N N . ARG A 1 170 ? -26.810 4.851 21.443 1.00 71.62 170 ARG A N 1
ATOM 1352 C CA . ARG A 1 170 ? -26.828 6.093 20.649 1.00 71.62 170 ARG A CA 1
ATOM 1353 C C . ARG A 1 170 ? -25.514 6.317 19.892 1.00 71.62 170 ARG A C 1
ATOM 1355 O O . ARG A 1 170 ? -25.522 6.866 18.789 1.00 71.62 170 ARG A O 1
ATOM 1362 N N . GLU A 1 171 ? -24.395 5.862 20.444 1.00 72.56 171 GLU A N 1
ATOM 1363 C CA . GLU A 1 171 ? -23.062 5.995 19.856 1.00 72.56 171 GLU A CA 1
ATOM 1364 C C . GLU A 1 171 ? -22.780 4.896 18.830 1.00 72.56 171 GLU A C 1
ATOM 1366 O O . GLU A 1 171 ? -22.253 5.193 17.751 1.00 72.56 171 GLU A O 1
ATOM 1371 N N . LYS A 1 172 ? -23.249 3.665 19.092 1.00 74.81 172 LYS A N 1
ATOM 1372 C CA . LYS A 1 172 ? -23.220 2.543 18.136 1.00 74.81 172 LYS A CA 1
ATOM 1373 C C . LYS A 1 172 ? -23.847 2.924 16.793 1.00 74.81 172 LYS A C 1
ATOM 1375 O O . LYS A 1 172 ? -23.338 2.545 15.738 1.00 74.81 172 LYS A O 1
ATOM 1380 N N . ARG A 1 173 ? -24.917 3.732 16.795 1.00 78.00 173 ARG A N 1
ATOM 1381 C CA . ARG A 1 173 ? -25.562 4.233 15.564 1.00 78.00 173 ARG A CA 1
ATOM 1382 C C . ARG A 1 173 ? -24.628 5.090 14.706 1.00 78.00 173 ARG A C 1
ATOM 1384 O O . ARG A 1 173 ? -24.683 4.999 13.482 1.00 78.00 173 ARG A O 1
ATOM 1391 N N . THR A 1 174 ? -23.781 5.912 15.324 1.00 74.31 174 THR A N 1
ATOM 1392 C CA . THR A 1 174 ? -22.826 6.761 14.593 1.00 74.31 174 THR A CA 1
ATOM 1393 C C . THR A 1 174 ? -21.741 5.905 13.953 1.00 74.31 174 THR A C 1
ATOM 1395 O O . THR A 1 174 ? -21.494 6.035 12.759 1.00 74.31 174 THR A O 1
ATOM 1398 N N . VAL A 1 175 ? -21.170 4.961 14.706 1.00 74.00 175 VAL A N 1
ATOM 1399 C CA . VAL A 1 175 ? -20.162 4.018 14.191 1.00 74.00 175 VAL A CA 1
ATOM 1400 C C . VAL A 1 175 ? -20.725 3.177 13.044 1.00 74.00 175 VAL A C 1
ATOM 1402 O O . VAL A 1 175 ? -20.095 3.059 11.997 1.00 74.00 175 VAL A O 1
ATOM 1405 N N . ARG A 1 176 ? -21.964 2.687 13.172 1.00 78.38 176 ARG A N 1
ATOM 1406 C CA . ARG A 1 176 ? -22.636 1.914 12.116 1.00 78.38 176 ARG A CA 1
ATOM 1407 C C . ARG A 1 176 ? -22.855 2.715 10.829 1.00 78.38 176 ARG A C 1
ATOM 1409 O O . ARG A 1 176 ? -22.740 2.155 9.747 1.00 78.38 176 ARG A O 1
ATOM 1416 N N . ARG A 1 177 ? -23.142 4.019 10.926 1.00 83.62 177 ARG A N 1
ATOM 1417 C CA . ARG A 1 177 ? -23.249 4.905 9.749 1.00 83.62 177 ARG A CA 1
ATOM 1418 C C . ARG A 1 177 ? -21.900 5.157 9.081 1.00 83.62 177 ARG A C 1
ATOM 1420 O O . ARG A 1 177 ? -21.861 5.365 7.874 1.00 83.62 177 ARG A O 1
ATOM 1427 N N . VAL A 1 178 ? -20.813 5.144 9.852 1.00 81.19 178 VAL A N 1
ATOM 1428 C CA . VAL A 1 178 ? -19.449 5.342 9.339 1.00 81.19 178 VAL A CA 1
ATOM 1429 C C . VAL A 1 178 ? -18.854 4.038 8.780 1.00 81.19 178 VAL A C 1
ATOM 1431 O O . VAL A 1 178 ? -17.970 4.084 7.935 1.00 81.19 178 VAL A O 1
ATOM 1434 N N . PHE A 1 179 ? -19.385 2.872 9.157 1.00 83.50 179 PHE A N 1
ATOM 1435 C CA . PHE A 1 179 ? -18.928 1.560 8.686 1.00 83.50 179 PHE A CA 1
ATOM 1436 C C . PHE A 1 179 ? -18.752 1.403 7.159 1.00 83.50 179 PHE A C 1
ATOM 1438 O O . PHE A 1 179 ? -17.693 0.928 6.755 1.00 83.50 179 PHE A O 1
ATOM 1445 N N . PRO A 1 180 ? -19.690 1.804 6.274 1.00 88.62 180 PRO A N 1
ATOM 1446 C CA . PRO A 1 180 ? -19.459 1.702 4.827 1.00 88.62 180 PRO A CA 1
ATOM 1447 C C . PRO A 1 180 ? -18.235 2.511 4.362 1.00 88.62 180 PRO A C 1
ATOM 1449 O O . PRO A 1 180 ? -17.540 2.101 3.434 1.00 88.62 180 PRO A O 1
ATOM 1452 N N . PHE A 1 181 ? -17.908 3.611 5.049 1.00 90.31 181 PHE A N 1
ATOM 1453 C CA . PHE A 1 181 ? -16.683 4.366 4.786 1.00 90.31 181 PHE A CA 1
ATOM 1454 C C . PHE A 1 181 ? -15.425 3.607 5.224 1.00 90.31 181 PHE A C 1
ATOM 1456 O O . PHE A 1 181 ? -14.380 3.823 4.624 1.00 90.31 181 PHE A O 1
ATOM 1463 N N . ALA A 1 182 ? -15.506 2.698 6.205 1.00 90.00 182 ALA A N 1
ATOM 1464 C CA . ALA A 1 182 ? -14.395 1.825 6.603 1.00 90.00 182 ALA A CA 1
ATOM 1465 C C . ALA A 1 182 ? -13.959 0.919 5.447 1.00 90.00 182 ALA A C 1
ATOM 1467 O O . ALA A 1 182 ? -12.771 0.811 5.146 1.00 90.00 182 ALA A O 1
ATOM 1468 N N . LEU A 1 183 ? -14.939 0.300 4.779 1.00 92.19 183 LEU A N 1
ATOM 1469 C CA . LEU A 1 183 ? -14.696 -0.561 3.627 1.00 92.19 183 LEU A CA 1
ATOM 1470 C C . LEU A 1 183 ? -14.142 0.249 2.451 1.00 92.19 183 LEU A C 1
ATOM 1472 O O . LEU A 1 183 ? -13.165 -0.163 1.833 1.00 92.19 183 LEU A O 1
ATOM 1476 N N . LEU A 1 184 ? -14.714 1.429 2.189 1.00 94.06 184 LEU A N 1
ATOM 1477 C CA . LEU A 1 184 ? -14.214 2.334 1.153 1.00 94.06 184 LEU A CA 1
ATOM 1478 C C . LEU A 1 184 ? -12.768 2.761 1.431 1.00 94.06 184 LEU A C 1
ATOM 1480 O O . LEU A 1 184 ? -11.938 2.710 0.531 1.00 94.06 184 LEU A O 1
ATOM 1484 N N . LEU A 1 185 ? -12.452 3.138 2.671 1.00 94.44 185 LEU A N 1
ATOM 1485 C CA . LEU A 1 185 ? -11.095 3.490 3.089 1.00 94.44 185 LEU A CA 1
ATOM 1486 C C . LEU A 1 185 ? -10.136 2.308 2.948 1.00 94.44 185 LEU A C 1
ATOM 1488 O O . LEU A 1 185 ? -9.022 2.512 2.482 1.00 94.44 185 LEU A O 1
ATOM 1492 N N . LEU A 1 186 ? -10.554 1.084 3.286 1.00 94.75 186 LEU A N 1
ATOM 1493 C CA . LEU A 1 186 ? -9.718 -0.102 3.093 1.00 94.75 186 LEU A CA 1
ATOM 1494 C C . LEU A 1 186 ? -9.381 -0.295 1.613 1.00 94.75 186 LEU A C 1
ATOM 1496 O O . LEU A 1 186 ? -8.209 -0.414 1.263 1.00 94.75 186 LEU A O 1
ATOM 1500 N N . ILE A 1 187 ? -10.404 -0.287 0.752 1.00 94.56 187 ILE A N 1
ATOM 1501 C CA . ILE A 1 187 ? -10.238 -0.445 -0.696 1.00 94.56 187 ILE A CA 1
ATOM 1502 C C . ILE A 1 187 ? -9.342 0.667 -1.237 1.00 94.56 187 ILE A C 1
ATOM 1504 O O . ILE A 1 187 ? -8.424 0.388 -2.005 1.00 94.56 187 ILE A O 1
ATOM 1508 N N . LEU A 1 188 ? -9.559 1.912 -0.808 1.00 95.62 188 LEU A N 1
ATOM 1509 C CA . LEU A 1 188 ? -8.751 3.054 -1.219 1.00 95.62 188 LEU A CA 1
ATOM 1510 C C . LEU A 1 188 ? -7.295 2.916 -0.761 1.00 95.62 188 LEU A C 1
ATOM 1512 O O . LEU A 1 188 ? -6.397 3.182 -1.549 1.00 95.62 188 LEU A O 1
ATOM 1516 N N . GLY A 1 189 ? -7.051 2.468 0.472 1.00 95.31 189 GLY A N 1
ATOM 1517 C CA . GLY A 1 189 ? -5.705 2.288 1.016 1.00 95.31 189 GLY A CA 1
ATOM 1518 C C . GLY A 1 189 ? -4.925 1.196 0.300 1.00 95.31 189 GLY A C 1
ATOM 1519 O O . GLY A 1 189 ? -3.789 1.416 -0.119 1.00 95.31 189 GLY A O 1
ATOM 1520 N N . VAL A 1 190 ? -5.560 0.044 0.084 1.00 94.94 190 VAL A N 1
ATOM 1521 C CA . VAL A 1 190 ? -4.962 -1.075 -0.656 1.00 94.94 190 VAL A CA 1
ATOM 1522 C C . VAL A 1 190 ? -4.723 -0.686 -2.113 1.00 94.94 190 VAL A C 1
ATOM 1524 O O . VAL A 1 190 ? -3.625 -0.897 -2.624 1.00 94.94 190 VAL A O 1
ATOM 1527 N N . SER A 1 191 ? -5.697 -0.036 -2.759 1.00 94.94 191 SER A N 1
ATOM 1528 C CA . SER A 1 191 ? -5.561 0.451 -4.139 1.00 94.94 191 SER A CA 1
ATOM 1529 C C . SER A 1 191 ? -4.451 1.492 -4.263 1.00 94.94 191 SER A C 1
ATOM 1531 O O . SER A 1 191 ? -3.662 1.441 -5.200 1.00 94.94 191 SER A O 1
ATOM 1533 N N . PHE A 1 192 ? -4.342 2.419 -3.310 1.00 94.69 192 PHE A N 1
ATOM 1534 C CA . PHE A 1 192 ? -3.281 3.421 -3.294 1.00 94.69 192 PHE A CA 1
ATOM 1535 C C . PHE A 1 192 ? -1.901 2.773 -3.126 1.00 94.69 192 PHE A C 1
ATOM 1537 O O . PHE A 1 192 ? -0.977 3.088 -3.874 1.00 94.69 192 PHE A O 1
ATOM 1544 N N . GLY A 1 193 ? -1.765 1.810 -2.211 1.00 93.88 193 GLY A N 1
ATOM 1545 C CA . GLY A 1 193 ? -0.529 1.039 -2.077 1.00 93.88 193 GLY A CA 1
ATOM 1546 C C . GLY A 1 193 ? -0.156 0.303 -3.361 1.00 93.88 193 GLY A C 1
ATOM 1547 O O . GLY A 1 193 ? 0.989 0.360 -3.799 1.00 93.88 193 GLY A O 1
ATOM 1548 N N . TYR A 1 194 ? -1.138 -0.333 -3.994 1.00 94.69 194 TYR A N 1
ATOM 1549 C CA . TYR A 1 194 ? -0.938 -1.219 -5.133 1.00 94.69 194 TYR A CA 1
ATOM 1550 C C . TYR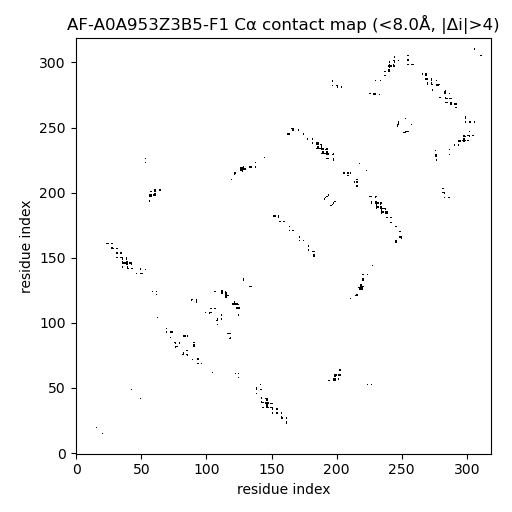 A 1 194 ? -0.668 -0.470 -6.447 1.00 94.69 194 TYR A C 1
ATOM 1552 O O . TYR A 1 194 ? 0.252 -0.828 -7.177 1.00 94.69 194 TYR A O 1
ATOM 1560 N N . PHE A 1 195 ? -1.431 0.586 -6.747 1.00 93.62 195 PHE A N 1
ATOM 1561 C CA . PHE A 1 195 ? -1.322 1.332 -8.009 1.00 93.62 195 PHE A CA 1
ATOM 1562 C C . PHE A 1 195 ? -0.365 2.523 -7.950 1.00 93.62 195 PHE A C 1
ATOM 1564 O O . PHE A 1 195 ? 0.102 2.973 -8.995 1.00 93.62 195 PHE A O 1
ATOM 1571 N N . VAL A 1 196 ? -0.087 3.058 -6.758 1.00 92.62 196 VAL A N 1
ATOM 1572 C CA . VAL A 1 196 ? 0.754 4.251 -6.597 1.00 92.62 196 VAL A CA 1
ATOM 1573 C C . VAL A 1 196 ? 2.051 3.879 -5.891 1.00 92.62 196 VAL A C 1
ATOM 1575 O O . VAL A 1 196 ? 3.113 3.911 -6.507 1.00 92.62 196 VAL A O 1
ATOM 1578 N N . VAL A 1 197 ? 1.997 3.487 -4.620 1.00 92.81 197 VAL A N 1
ATOM 1579 C CA . VAL A 1 197 ? 3.221 3.373 -3.807 1.00 92.81 197 VAL A CA 1
ATOM 1580 C C . VAL A 1 197 ? 4.176 2.301 -4.335 1.00 92.81 197 VAL A C 1
ATOM 1582 O O . VAL A 1 197 ? 5.365 2.576 -4.473 1.00 92.81 197 VAL A O 1
ATOM 1585 N N . VAL A 1 198 ? 3.672 1.122 -4.710 1.00 92.62 198 VAL A N 1
ATOM 1586 C CA . VAL A 1 198 ? 4.511 0.032 -5.234 1.00 92.62 198 VAL A CA 1
ATOM 1587 C C . VAL A 1 198 ? 5.182 0.398 -6.573 1.00 92.62 198 VAL A C 1
ATOM 1589 O O . VAL A 1 198 ? 6.410 0.318 -6.635 1.00 92.62 198 VAL A O 1
ATOM 1592 N N . PRO A 1 199 ? 4.469 0.838 -7.636 1.00 90.88 199 PRO A N 1
ATOM 1593 C CA . PRO A 1 199 ? 5.114 1.185 -8.905 1.00 90.88 199 PRO A CA 1
ATOM 1594 C C . PRO A 1 199 ? 6.133 2.321 -8.789 1.00 90.88 199 PRO A C 1
ATOM 1596 O O . PRO A 1 199 ? 7.218 2.222 -9.358 1.00 90.88 199 PRO A O 1
ATOM 1599 N N . TYR A 1 200 ? 5.814 3.387 -8.045 1.00 90.12 200 TYR A N 1
ATOM 1600 C CA . TYR A 1 200 ? 6.741 4.508 -7.860 1.00 90.12 200 TYR A CA 1
ATOM 1601 C C . TYR A 1 200 ? 7.935 4.129 -6.981 1.00 90.12 200 TYR A C 1
ATOM 1603 O O . TYR A 1 200 ? 9.049 4.560 -7.267 1.00 90.12 200 TYR A O 1
ATOM 1611 N N . GLY A 1 201 ? 7.734 3.293 -5.957 1.00 89.25 201 GLY A N 1
ATOM 1612 C CA . GLY A 1 201 ? 8.831 2.779 -5.143 1.00 89.25 201 GLY A CA 1
ATOM 1613 C C . GLY A 1 201 ? 9.801 1.923 -5.951 1.00 89.25 201 GLY A C 1
ATOM 1614 O O . GLY A 1 201 ? 11.008 2.129 -5.883 1.00 89.25 201 GLY A O 1
ATOM 1615 N N . LEU A 1 202 ? 9.291 1.028 -6.799 1.00 87.50 202 LEU A N 1
ATOM 1616 C CA . LEU A 1 202 ? 10.130 0.229 -7.698 1.00 87.50 202 LEU A CA 1
ATOM 1617 C C . LEU A 1 202 ? 10.857 1.083 -8.738 1.00 87.50 202 LEU A C 1
ATOM 1619 O O . LEU A 1 202 ? 12.036 0.853 -9.006 1.00 87.50 202 LEU A O 1
ATOM 1623 N N . TYR A 1 203 ? 10.175 2.080 -9.304 1.00 85.44 203 TYR A N 1
ATOM 1624 C CA . TYR A 1 203 ? 10.805 3.039 -10.206 1.00 85.44 203 TYR A CA 1
ATOM 1625 C C . TYR A 1 203 ? 11.964 3.766 -9.515 1.00 85.44 203 TYR A C 1
ATOM 1627 O O . TYR A 1 203 ? 13.056 3.857 -10.065 1.00 85.44 203 TYR A O 1
ATOM 1635 N N . PHE A 1 204 ? 11.761 4.225 -8.279 1.00 85.75 204 PHE A N 1
ATOM 1636 C CA . PHE A 1 204 ? 12.812 4.878 -7.511 1.00 85.75 204 PHE A CA 1
ATOM 1637 C C . PHE A 1 204 ? 14.000 3.941 -7.250 1.00 85.75 204 PHE A C 1
ATOM 1639 O O . PHE A 1 204 ? 15.131 4.293 -7.587 1.00 85.75 204 PHE A O 1
ATOM 1646 N N . LEU A 1 205 ? 13.752 2.727 -6.746 1.00 83.25 205 LEU A N 1
ATOM 1647 C CA . LEU A 1 205 ? 14.806 1.743 -6.473 1.00 83.25 205 LEU A CA 1
ATOM 1648 C C . LEU A 1 205 ? 15.640 1.431 -7.719 1.00 83.25 205 LEU A C 1
ATOM 1650 O O . LEU A 1 205 ? 16.865 1.437 -7.651 1.00 83.25 205 LEU A O 1
ATOM 1654 N N . THR A 1 206 ? 14.988 1.209 -8.862 1.00 78.44 206 THR A N 1
ATOM 1655 C CA . THR A 1 206 ? 15.673 0.934 -10.137 1.00 78.44 206 THR A CA 1
ATOM 1656 C C .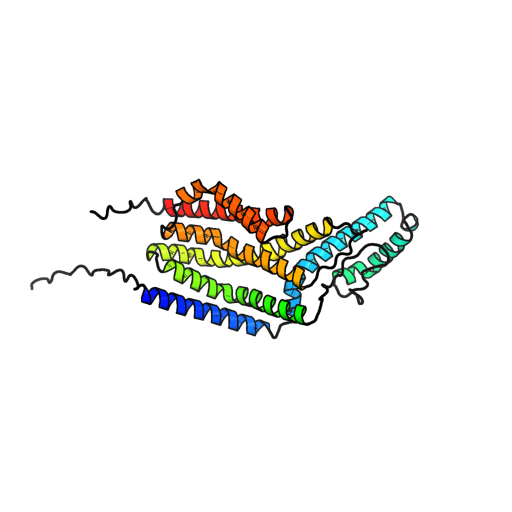 THR A 1 206 ? 16.401 2.165 -10.685 1.00 78.44 206 THR A C 1
ATOM 1658 O O . THR A 1 206 ? 17.488 2.033 -11.243 1.00 78.44 206 THR A O 1
ATOM 1661 N N . SER A 1 207 ? 15.870 3.374 -10.478 1.00 79.00 207 SER A N 1
ATOM 1662 C CA . SER A 1 207 ? 16.517 4.618 -10.918 1.00 79.00 207 SER A CA 1
ATOM 1663 C C . SER A 1 207 ? 17.826 4.928 -10.183 1.00 79.00 207 SER A C 1
ATOM 1665 O O . SER A 1 207 ? 18.696 5.591 -10.741 1.00 79.00 207 SER A O 1
ATOM 1667 N N . MET A 1 208 ? 17.988 4.429 -8.952 1.00 78.56 208 MET A N 1
ATOM 1668 C CA . MET A 1 208 ? 19.208 4.601 -8.158 1.00 78.56 208 MET A CA 1
ATOM 1669 C C . MET A 1 208 ? 20.324 3.612 -8.513 1.00 78.56 208 MET A C 1
ATOM 1671 O O . MET A 1 208 ? 21.451 3.762 -8.039 1.00 78.56 208 MET A O 1
ATOM 1675 N N . MET A 1 209 ? 20.031 2.582 -9.307 1.00 75.69 209 MET A N 1
ATOM 1676 C CA . MET A 1 209 ? 21.009 1.547 -9.627 1.00 75.69 209 MET A CA 1
ATOM 1677 C C . MET A 1 209 ? 22.033 2.040 -10.646 1.00 75.69 209 MET A C 1
ATOM 1679 O O . MET A 1 209 ? 21.691 2.668 -11.648 1.00 75.69 209 MET A O 1
ATOM 1683 N N . ASN A 1 210 ? 23.304 1.696 -10.422 1.00 71.50 210 ASN A N 1
ATOM 1684 C CA . ASN A 1 210 ? 24.342 1.867 -11.430 1.00 71.50 210 ASN A CA 1
ATOM 1685 C C . ASN A 1 210 ? 24.366 0.649 -12.363 1.00 71.50 210 ASN A C 1
ATOM 1687 O O . ASN A 1 210 ? 25.045 -0.346 -12.101 1.00 71.50 210 ASN A O 1
ATOM 1691 N N . TRP A 1 211 ? 23.636 0.763 -13.468 1.00 65.62 211 TRP A N 1
ATOM 1692 C CA . TRP A 1 211 ? 23.453 -0.278 -14.484 1.00 65.62 211 TRP A CA 1
ATOM 1693 C C . TRP A 1 211 ? 24.753 -0.781 -15.129 1.00 65.62 211 TRP A C 1
ATOM 1695 O O . TRP A 1 211 ? 24.755 -1.852 -15.730 1.00 65.62 211 TRP A O 1
ATOM 1705 N N . PHE A 1 212 ? 25.859 -0.041 -14.997 1.00 63.50 212 PHE A N 1
ATOM 1706 C CA . PHE A 1 212 ? 27.166 -0.439 -15.527 1.00 63.50 212 PHE A CA 1
ATOM 1707 C C . PHE A 1 212 ? 27.928 -1.411 -14.620 1.00 63.50 212 PHE A C 1
ATOM 1709 O O . PHE A 1 212 ? 28.843 -2.084 -15.085 1.00 63.50 212 PHE A O 1
ATOM 1716 N N . GLN A 1 213 ? 27.591 -1.465 -13.329 1.00 67.06 213 GLN A N 1
ATOM 1717 C CA . GLN A 1 213 ? 28.333 -2.242 -12.328 1.00 67.06 213 GLN A CA 1
ATOM 1718 C C . GLN A 1 213 ? 27.468 -3.270 -11.598 1.00 67.06 213 GLN A C 1
ATOM 1720 O O . GLN A 1 213 ? 28.004 -4.217 -11.027 1.00 67.06 213 GLN A O 1
ATOM 1725 N N . VAL A 1 214 ? 26.145 -3.087 -11.594 1.00 66.00 214 VAL A N 1
ATOM 1726 C CA . VAL A 1 214 ? 25.204 -3.937 -10.863 1.00 66.00 214 VAL A CA 1
ATOM 1727 C C . VAL A 1 214 ? 24.069 -4.342 -11.791 1.00 66.00 214 VAL A C 1
ATOM 1729 O O . VAL A 1 214 ? 23.316 -3.494 -12.268 1.00 66.00 214 VAL A O 1
ATOM 1732 N N . GLU A 1 215 ? 23.924 -5.647 -12.020 1.00 64.69 215 GLU A N 1
ATOM 1733 C CA . GLU A 1 215 ? 22.779 -6.197 -12.741 1.00 64.69 215 GLU A CA 1
ATOM 1734 C C . GLU A 1 215 ? 21.581 -6.335 -11.789 1.00 64.69 215 GLU A C 1
ATOM 1736 O O . GLU A 1 215 ? 21.669 -7.063 -10.795 1.00 64.69 215 GLU A O 1
ATOM 1741 N N . PRO A 1 216 ? 20.453 -5.648 -12.044 1.00 66.50 216 PRO A N 1
ATOM 1742 C CA . PRO A 1 216 ? 19.261 -5.830 -11.236 1.00 66.50 216 PRO A CA 1
ATOM 1743 C C . PRO A 1 216 ? 18.678 -7.219 -11.433 1.00 66.50 216 PRO A C 1
ATOM 1745 O O . PRO A 1 216 ? 18.209 -7.574 -12.514 1.00 66.50 216 PRO A O 1
ATOM 1748 N N . MET A 1 217 ? 18.612 -7.972 -10.341 1.00 72.88 217 MET A N 1
ATOM 1749 C CA . MET A 1 217 ? 17.818 -9.187 -10.262 1.00 72.88 217 MET A CA 1
ATOM 1750 C C . MET A 1 217 ? 16.817 -9.046 -9.119 1.00 72.88 217 MET A C 1
ATOM 1752 O O . MET A 1 217 ? 17.136 -9.315 -7.965 1.00 72.88 217 MET A O 1
ATOM 1756 N N . LEU A 1 218 ? 15.601 -8.604 -9.447 1.00 79.62 218 LEU A N 1
ATOM 1757 C CA . LEU A 1 218 ? 14.495 -8.574 -8.495 1.00 79.62 218 LEU A CA 1
ATOM 1758 C C . LEU A 1 218 ? 13.798 -9.936 -8.501 1.00 79.62 218 LEU A C 1
ATOM 1760 O O . LEU A 1 218 ? 13.220 -10.330 -9.520 1.00 79.62 218 LEU A O 1
ATOM 1764 N N . THR A 1 219 ? 13.860 -10.660 -7.381 1.00 87.88 219 THR A N 1
ATOM 1765 C CA . THR A 1 219 ? 13.176 -11.956 -7.279 1.00 87.88 219 THR A CA 1
ATOM 1766 C C . THR A 1 219 ? 11.684 -11.781 -7.012 1.00 87.88 219 THR A C 1
ATOM 1768 O O . THR A 1 219 ? 11.244 -10.762 -6.468 1.00 87.88 219 THR A O 1
ATOM 1771 N N . VAL A 1 220 ? 10.890 -12.795 -7.366 1.00 89.50 220 VAL A N 1
ATOM 1772 C CA . VAL A 1 220 ? 9.441 -12.791 -7.128 1.00 89.50 220 VAL A CA 1
ATOM 1773 C C . VAL A 1 220 ? 9.103 -12.615 -5.644 1.00 89.50 220 VAL A C 1
ATOM 1775 O O . VAL A 1 220 ? 8.189 -11.859 -5.327 1.00 89.50 220 VAL A O 1
ATOM 1778 N N . ASN A 1 221 ? 9.866 -13.214 -4.725 1.00 91.12 221 ASN A N 1
ATOM 1779 C CA . ASN A 1 221 ? 9.645 -13.063 -3.288 1.00 91.12 221 ASN A CA 1
ATOM 1780 C C . ASN A 1 221 ? 10.004 -11.669 -2.770 1.00 91.12 221 ASN A C 1
ATOM 1782 O O . ASN A 1 221 ? 9.247 -11.109 -1.982 1.00 91.12 221 ASN A O 1
ATOM 1786 N N . GLN A 1 222 ? 11.123 -11.084 -3.208 1.00 89.56 222 GLN A N 1
ATOM 1787 C CA . GLN A 1 222 ? 11.501 -9.722 -2.805 1.00 89.56 222 GLN A CA 1
ATOM 1788 C C . GLN A 1 222 ? 10.437 -8.713 -3.239 1.00 89.56 222 GLN A C 1
ATOM 1790 O O . GLN A 1 222 ? 9.973 -7.898 -2.441 1.00 89.56 222 GLN A O 1
ATOM 1795 N N . TYR A 1 223 ? 10.007 -8.821 -4.495 1.00 90.88 223 TYR A N 1
ATOM 1796 C CA . TYR A 1 223 ? 8.928 -8.012 -5.035 1.00 90.88 223 TYR A CA 1
ATOM 1797 C C . TYR A 1 223 ? 7.609 -8.233 -4.286 1.00 90.88 223 TYR A C 1
ATOM 1799 O O . TYR A 1 223 ? 6.969 -7.270 -3.866 1.00 90.88 223 TYR A O 1
ATOM 1807 N N . PHE A 1 224 ? 7.199 -9.490 -4.101 1.00 92.44 224 PHE A N 1
ATOM 1808 C CA . PHE A 1 224 ? 5.930 -9.807 -3.457 1.00 92.44 224 PHE A CA 1
ATOM 1809 C C . PHE A 1 224 ? 5.915 -9.380 -1.986 1.00 92.44 224 PHE A C 1
ATOM 1811 O O . PHE A 1 224 ? 4.914 -8.849 -1.517 1.00 92.44 224 PHE A O 1
ATOM 1818 N N . THR A 1 225 ? 7.028 -9.539 -1.271 1.00 91.38 225 THR A N 1
ATOM 1819 C CA . THR A 1 225 ? 7.178 -9.062 0.109 1.00 91.38 225 THR A CA 1
ATOM 1820 C C . THR A 1 225 ? 7.024 -7.546 0.174 1.00 91.38 225 THR A C 1
ATOM 1822 O O . THR A 1 225 ? 6.253 -7.055 0.994 1.00 91.38 225 THR A O 1
ATOM 1825 N N . LEU A 1 226 ? 7.678 -6.802 -0.727 1.00 90.88 226 LEU A N 1
ATOM 1826 C CA . LEU A 1 226 ? 7.514 -5.349 -0.826 1.00 90.88 226 LEU A CA 1
ATOM 1827 C C . LEU A 1 226 ? 6.051 -4.971 -1.101 1.00 90.88 226 LEU A C 1
ATOM 1829 O O . LEU A 1 226 ? 5.489 -4.116 -0.417 1.00 90.88 226 LEU A O 1
ATOM 1833 N N . LEU A 1 227 ? 5.419 -5.630 -2.077 1.00 93.00 227 LEU A N 1
ATOM 1834 C CA . LEU A 1 227 ? 4.013 -5.418 -2.409 1.00 93.00 227 LEU A CA 1
ATOM 1835 C C . LEU A 1 227 ? 3.124 -5.663 -1.191 1.00 93.00 227 LEU A C 1
ATOM 1837 O O . LEU A 1 227 ? 2.307 -4.807 -0.855 1.00 93.00 227 LEU A O 1
ATOM 1841 N N . LEU A 1 228 ? 3.297 -6.796 -0.512 1.00 91.88 228 LEU A N 1
ATOM 1842 C CA . LEU A 1 228 ? 2.518 -7.182 0.659 1.00 91.88 228 LEU A CA 1
ATOM 1843 C C . LEU A 1 228 ? 2.694 -6.171 1.795 1.00 91.88 228 LEU A C 1
ATOM 1845 O O . LEU A 1 228 ? 1.698 -5.678 2.317 1.00 91.88 228 LEU A O 1
ATOM 1849 N N . MET A 1 229 ? 3.935 -5.832 2.152 1.00 90.62 229 MET A N 1
ATOM 1850 C CA . MET A 1 229 ? 4.229 -4.910 3.252 1.00 90.62 229 MET A CA 1
ATOM 1851 C C . MET A 1 229 ? 3.610 -3.534 3.003 1.00 90.62 229 MET A C 1
ATOM 1853 O O . MET A 1 229 ? 2.905 -3.023 3.871 1.00 90.62 229 MET A O 1
ATOM 1857 N N . LEU A 1 230 ? 3.795 -2.960 1.809 1.00 91.31 230 LEU A N 1
ATOM 1858 C CA . LEU A 1 230 ? 3.283 -1.626 1.489 1.00 91.31 230 LEU A CA 1
ATOM 1859 C C . LEU A 1 230 ? 1.753 -1.600 1.377 1.00 91.31 230 LEU A C 1
ATOM 1861 O O . LEU A 1 230 ? 1.102 -0.721 1.945 1.00 91.31 230 LEU A O 1
ATOM 1865 N N . THR A 1 231 ? 1.157 -2.564 0.667 1.00 92.56 231 THR A N 1
ATOM 1866 C CA . THR A 1 231 ? -0.300 -2.599 0.442 1.00 92.56 231 THR A CA 1
ATOM 1867 C C . THR A 1 231 ? -1.078 -2.941 1.707 1.00 92.56 231 THR A C 1
ATOM 1869 O O . THR A 1 231 ? -2.059 -2.261 2.016 1.00 92.56 231 THR A O 1
ATOM 1872 N N . ALA A 1 232 ? -0.638 -3.944 2.474 1.00 90.94 232 ALA A N 1
ATOM 1873 C CA . ALA A 1 232 ? -1.301 -4.336 3.713 1.00 90.94 232 ALA A CA 1
ATOM 1874 C C . ALA A 1 232 ? -1.187 -3.232 4.769 1.00 90.94 232 ALA A C 1
ATOM 1876 O O . ALA A 1 232 ? -2.176 -2.905 5.432 1.00 90.94 232 ALA A O 1
ATOM 1877 N N . ALA A 1 233 ? -0.012 -2.606 4.888 1.00 91.12 233 ALA A N 1
ATOM 1878 C CA . ALA A 1 233 ? 0.180 -1.508 5.819 1.00 91.12 233 ALA A CA 1
ATOM 1879 C C . ALA A 1 233 ? -0.686 -0.299 5.470 1.00 91.12 233 ALA A C 1
ATOM 1881 O O . ALA A 1 233 ? -1.346 0.239 6.354 1.00 91.12 233 ALA A O 1
ATOM 1882 N N . LEU A 1 234 ? -0.761 0.105 4.197 1.00 92.69 234 LEU A N 1
ATOM 1883 C CA . LEU A 1 234 ? -1.655 1.192 3.790 1.00 92.69 234 LEU A CA 1
ATOM 1884 C C . LEU A 1 234 ? -3.125 0.833 4.013 1.00 92.69 234 LEU A C 1
ATOM 1886 O O . LEU A 1 234 ? -3.861 1.650 4.558 1.00 92.69 234 LEU A O 1
ATOM 1890 N N . GLY A 1 235 ? -3.550 -0.392 3.698 1.00 93.25 235 GLY A N 1
ATOM 1891 C CA . GLY A 1 235 ? -4.901 -0.856 4.020 1.00 93.25 235 GLY A CA 1
ATOM 1892 C C . GLY A 1 235 ? -5.240 -0.701 5.508 1.00 93.25 235 GLY A C 1
ATOM 1893 O O . GLY A 1 235 ? -6.299 -0.173 5.856 1.00 93.25 235 GLY A O 1
ATOM 1894 N N . PHE A 1 236 ? -4.312 -1.085 6.390 1.00 91.38 236 PHE A N 1
ATOM 1895 C CA . PHE A 1 236 ? -4.467 -0.938 7.837 1.00 91.38 236 PHE A CA 1
ATOM 1896 C C . PHE A 1 236 ? -4.460 0.530 8.286 1.00 91.38 236 PHE A C 1
ATOM 1898 O O . PHE A 1 236 ? -5.344 0.957 9.027 1.00 91.38 236 PHE A O 1
ATOM 1905 N N . VAL A 1 237 ? -3.511 1.339 7.807 1.00 92.81 237 VAL A N 1
ATOM 1906 C CA . VAL A 1 237 ? -3.412 2.766 8.155 1.00 92.81 237 VAL A CA 1
ATOM 1907 C C . VAL A 1 237 ? -4.662 3.524 7.711 1.00 92.81 237 VAL A C 1
ATOM 1909 O O . VAL A 1 237 ? -5.132 4.408 8.423 1.00 92.81 237 VAL A O 1
ATOM 1912 N N . PHE A 1 238 ? -5.271 3.169 6.583 1.00 94.88 238 PHE A N 1
ATOM 1913 C CA . PHE A 1 238 ? -6.514 3.801 6.140 1.00 94.88 238 PHE A CA 1
ATOM 1914 C C . PHE A 1 238 ? -7.692 3.575 7.104 1.00 94.88 238 PHE A C 1
ATOM 1916 O O . PHE A 1 238 ? -8.655 4.340 7.070 1.00 94.88 238 PHE A O 1
ATOM 1923 N N . GLN A 1 239 ? -7.601 2.615 8.033 1.00 93.62 239 GLN A N 1
ATOM 1924 C CA . GLN A 1 239 ? -8.567 2.447 9.126 1.00 93.62 239 GLN A CA 1
ATOM 1925 C C . GLN A 1 239 ? -8.334 3.407 10.306 1.00 93.62 239 GLN A C 1
ATOM 1927 O O . GLN A 1 239 ? -9.223 3.577 11.145 1.00 93.62 239 GLN A O 1
ATOM 1932 N N . MET A 1 240 ? -7.182 4.087 10.369 1.00 92.31 240 MET A N 1
ATOM 1933 C CA . MET A 1 240 ? -6.810 4.988 11.468 1.00 92.31 240 MET A CA 1
ATOM 1934 C C . MET A 1 240 ? -7.835 6.095 11.762 1.00 92.31 240 MET A C 1
ATOM 1936 O O . MET A 1 240 ? -8.124 6.297 12.942 1.00 92.31 240 MET A O 1
ATOM 1940 N N . PRO A 1 241 ? -8.440 6.798 10.778 1.00 92.50 241 PRO A N 1
ATOM 1941 C CA . PRO A 1 241 ? -9.410 7.854 11.074 1.00 92.50 241 PRO A CA 1
ATOM 1942 C C . PRO A 1 241 ? -10.621 7.337 11.857 1.00 92.50 241 PRO A C 1
ATOM 1944 O O . PRO A 1 241 ? -11.108 8.004 12.774 1.00 92.50 241 PRO A O 1
ATOM 1947 N N . LEU A 1 242 ? -11.095 6.135 11.517 1.00 90.44 242 LEU A N 1
ATOM 1948 C CA . LEU A 1 242 ? -12.208 5.506 12.215 1.00 90.44 242 LEU A CA 1
ATOM 1949 C C . LEU A 1 242 ? -11.768 4.982 13.578 1.00 90.44 242 LEU A C 1
ATOM 1951 O O . LEU A 1 242 ? -12.489 5.180 14.553 1.00 90.44 242 LEU A O 1
ATOM 1955 N N . LEU A 1 243 ? -10.589 4.360 13.666 1.00 89.69 243 LEU A N 1
ATOM 1956 C CA . LEU A 1 243 ? -10.036 3.896 14.937 1.00 89.69 243 LEU A CA 1
ATOM 1957 C C . LEU A 1 243 ? -9.915 5.055 15.936 1.00 89.69 243 LEU A C 1
ATOM 1959 O O . LEU A 1 243 ? -10.366 4.939 17.071 1.00 89.69 243 LEU A O 1
ATOM 1963 N N . MET A 1 244 ? -9.400 6.207 15.501 1.00 91.44 244 MET A N 1
ATOM 1964 C CA . MET A 1 244 ? -9.332 7.423 16.319 1.00 91.44 244 MET A CA 1
ATOM 1965 C C . MET A 1 244 ? -10.718 7.877 16.789 1.00 91.44 244 MET A C 1
ATOM 1967 O O . MET A 1 244 ? -10.890 8.215 17.960 1.00 91.44 244 MET A O 1
ATOM 1971 N N . LEU A 1 245 ? -11.715 7.874 15.898 1.00 88.44 245 LEU A N 1
ATOM 1972 C CA . LEU A 1 245 ? -13.095 8.221 16.245 1.00 88.44 245 LEU A CA 1
ATOM 1973 C C . LEU A 1 245 ? -13.672 7.272 17.304 1.00 88.44 245 LEU A C 1
ATOM 1975 O O . LEU A 1 245 ? -14.315 7.730 18.248 1.00 88.44 245 LEU A O 1
ATOM 1979 N N . ALA A 1 246 ? -13.420 5.973 17.160 1.00 85.56 246 ALA A N 1
ATOM 1980 C CA . ALA A 1 246 ? -13.863 4.949 18.096 1.00 85.56 246 ALA A CA 1
ATOM 1981 C C . ALA A 1 246 ? -13.214 5.119 19.470 1.00 85.56 246 ALA A C 1
ATOM 1983 O O . ALA A 1 246 ? -13.920 5.183 20.470 1.00 85.56 246 ALA A O 1
ATOM 1984 N N . LEU A 1 247 ? -11.888 5.286 19.517 1.00 87.06 247 LEU A N 1
ATOM 1985 C CA . LEU A 1 247 ? -11.142 5.493 20.761 1.00 87.06 247 LEU A CA 1
ATOM 1986 C C . LEU A 1 247 ? -11.611 6.741 21.518 1.00 87.06 247 LEU A C 1
ATOM 1988 O O . LEU A 1 247 ? -11.701 6.713 22.744 1.00 87.06 247 LEU A O 1
ATOM 1992 N N . VAL A 1 248 ? -11.945 7.817 20.795 1.00 88.62 248 VAL A N 1
ATOM 1993 C CA . VAL A 1 248 ? -12.499 9.037 21.400 1.00 88.62 248 VAL A CA 1
ATOM 1994 C C . VAL A 1 248 ? -13.919 8.838 21.907 1.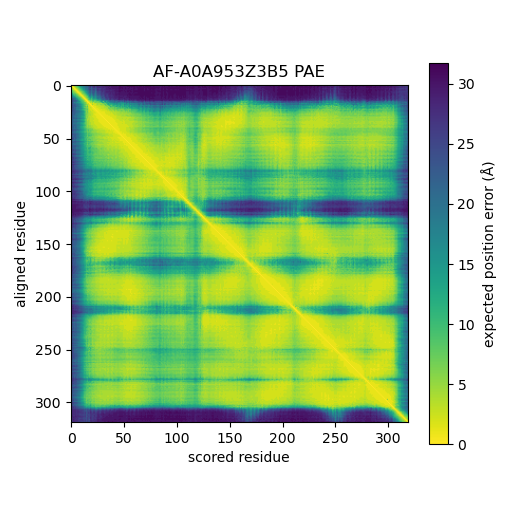00 88.62 248 VAL A C 1
ATOM 1996 O O . VAL A 1 248 ? -14.263 9.3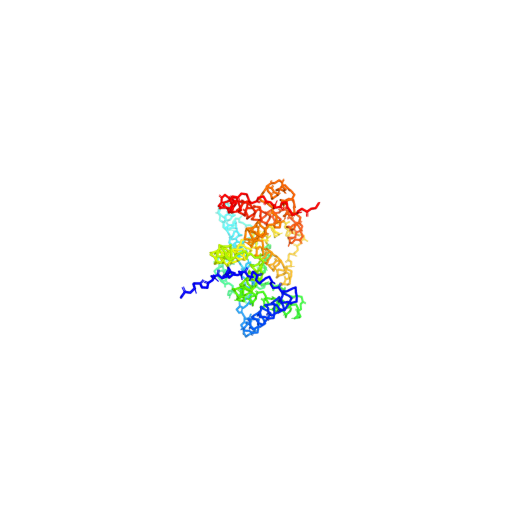69 22.958 1.00 88.62 248 VAL A O 1
ATOM 1999 N N . LYS A 1 249 ? -14.745 8.066 21.197 1.00 82.81 249 LYS A N 1
ATOM 2000 C CA . LYS A 1 249 ? -16.119 7.779 21.621 1.00 82.81 249 LYS A CA 1
ATOM 2001 C C . LYS A 1 249 ? -16.192 6.843 22.825 1.00 82.81 249 LYS A C 1
ATOM 2003 O O . LYS A 1 249 ? -16.972 7.103 23.724 1.00 82.81 249 LYS A O 1
ATOM 2008 N N . VAL A 1 250 ? -15.348 5.813 22.869 1.00 82.06 250 VAL A N 1
ATOM 2009 C CA . VAL A 1 250 ? -15.233 4.913 24.031 1.00 82.06 250 VAL A CA 1
ATOM 2010 C C . VAL A 1 250 ? -14.621 5.641 25.241 1.00 82.06 250 VAL A C 1
ATOM 2012 O O . VAL A 1 250 ? -14.772 5.197 26.372 1.00 82.06 250 VAL A O 1
ATOM 2015 N N . GLY A 1 251 ? -13.944 6.775 25.025 1.00 82.88 251 GLY A N 1
ATOM 2016 C CA . GLY A 1 251 ? -13.332 7.574 26.090 1.00 82.88 251 GLY A CA 1
ATOM 2017 C C . GLY A 1 251 ? -11.914 7.138 26.473 1.00 82.88 251 GLY A C 1
ATOM 2018 O O . GLY A 1 251 ? -11.362 7.667 27.432 1.00 82.88 251 GLY A O 1
ATOM 2019 N N . ILE A 1 252 ? -11.292 6.225 25.713 1.00 85.38 252 ILE A N 1
ATOM 2020 C CA . ILE A 1 252 ? -9.902 5.775 25.935 1.00 85.38 252 ILE A CA 1
ATOM 2021 C C . ILE A 1 252 ? -8.914 6.922 25.679 1.00 85.38 252 ILE A C 1
ATOM 2023 O O . ILE A 1 252 ? -7.896 7.050 26.356 1.00 85.38 252 ILE A O 1
ATOM 2027 N N . VAL A 1 253 ? -9.202 7.769 24.687 1.00 89.06 253 VAL A N 1
ATOM 2028 C CA . VAL A 1 253 ? -8.353 8.905 24.306 1.00 89.06 253 VAL A CA 1
ATOM 2029 C C . VAL A 1 253 ? -9.220 10.143 24.119 1.00 89.06 253 VAL A C 1
ATOM 2031 O O . VAL A 1 253 ? -10.319 10.052 23.594 1.00 89.06 253 VAL A O 1
ATOM 2034 N N . THR A 1 254 ? -8.739 11.332 24.483 1.00 90.62 254 THR A N 1
ATOM 2035 C CA . THR A 1 254 ? -9.466 12.581 24.197 1.00 90.62 254 THR A CA 1
ATOM 2036 C C . THR A 1 254 ? -8.961 13.249 22.917 1.00 90.62 254 THR A C 1
ATOM 2038 O O . THR A 1 254 ? -7.791 13.124 22.544 1.00 90.62 254 THR A O 1
ATOM 2041 N N . HIS A 1 255 ? -9.818 14.040 22.261 1.00 91.25 255 HIS A N 1
ATOM 2042 C CA . HIS A 1 255 ? -9.401 14.875 21.127 1.00 91.25 255 HIS A CA 1
ATOM 2043 C C . HIS A 1 255 ? -8.231 15.809 21.497 1.00 91.25 255 HIS A C 1
ATOM 2045 O O . HIS A 1 255 ? -7.308 15.996 20.705 1.00 91.25 255 HIS A O 1
ATOM 2051 N N . ALA A 1 256 ? -8.237 16.357 22.718 1.00 91.44 256 ALA A N 1
ATOM 2052 C CA . ALA A 1 256 ? -7.155 17.199 23.219 1.00 91.44 256 ALA A CA 1
ATOM 2053 C C . ALA A 1 256 ? -5.833 16.424 23.340 1.00 91.44 256 ALA A C 1
ATOM 2055 O O . ALA A 1 256 ? -4.791 16.952 22.955 1.00 91.44 256 ALA A O 1
ATOM 2056 N N . THR A 1 257 ? -5.871 15.166 23.795 1.00 91.31 257 THR A N 1
ATOM 2057 C CA . THR A 1 257 ? -4.691 14.289 23.873 1.00 91.31 257 THR A CA 1
ATOM 2058 C C . THR A 1 257 ? -4.090 14.038 22.491 1.00 91.31 257 THR A C 1
ATOM 2060 O O . THR A 1 257 ? -2.885 14.216 22.313 1.00 91.31 257 THR A O 1
ATOM 2063 N N . LEU A 1 258 ? -4.920 13.695 21.497 1.00 92.44 258 LEU A N 1
ATOM 2064 C CA . LEU A 1 258 ? -4.468 13.510 20.111 1.00 92.44 258 LEU A CA 1
ATOM 2065 C C . LEU A 1 258 ? -3.834 14.803 19.584 1.00 92.44 258 LEU A C 1
ATOM 2067 O O . LEU A 1 258 ? -2.676 14.818 19.168 1.00 92.44 258 LEU A O 1
ATOM 2071 N N . LYS A 1 259 ? -4.544 15.931 19.707 1.00 94.56 259 LYS A N 1
ATOM 2072 C CA . LYS A 1 259 ? -4.050 17.233 19.249 1.00 94.56 259 LYS A CA 1
ATOM 2073 C C . LYS A 1 259 ? -2.751 17.648 19.938 1.00 94.56 259 LYS A C 1
ATOM 2075 O O . LYS A 1 259 ? -1.907 18.234 19.276 1.00 94.56 259 LYS A O 1
ATOM 2080 N N . LYS A 1 260 ? -2.568 17.365 21.230 1.00 95.12 260 LYS A N 1
ATOM 2081 C CA . LYS A 1 260 ? -1.337 17.684 21.973 1.00 95.12 260 LYS A CA 1
ATOM 2082 C C . LYS A 1 260 ? -0.150 16.849 21.483 1.00 95.12 260 LYS A C 1
ATOM 2084 O O . LYS A 1 260 ? 0.933 17.393 21.288 1.00 95.12 260 LYS A O 1
ATOM 2089 N N . ASN A 1 261 ? -0.367 15.559 21.226 1.00 94.25 261 ASN A N 1
ATOM 2090 C CA . ASN A 1 261 ? 0.694 14.599 20.906 1.00 94.25 261 ASN A CA 1
ATOM 2091 C C . ASN A 1 261 ? 0.961 14.429 19.400 1.00 94.25 261 ASN A C 1
ATOM 2093 O O . ASN A 1 261 ? 1.690 13.521 19.004 1.00 94.25 261 ASN A O 1
ATOM 2097 N N . TRP A 1 262 ? 0.418 15.308 18.554 1.00 94.94 262 TRP A N 1
ATOM 2098 C CA . TRP A 1 262 ? 0.505 15.197 17.095 1.00 94.94 262 TRP A CA 1
ATOM 2099 C C . TRP A 1 262 ? 1.936 15.022 16.564 1.00 94.94 262 TRP A C 1
ATOM 2101 O O . TRP A 1 262 ? 2.153 14.228 15.657 1.00 94.94 262 TRP A O 1
ATOM 2111 N N . ARG A 1 263 ? 2.926 15.706 17.157 1.00 95.44 263 ARG A N 1
ATOM 2112 C CA . ARG A 1 263 ? 4.338 15.614 16.740 1.00 95.44 263 ARG A CA 1
ATOM 2113 C C . ARG A 1 263 ? 4.912 14.214 16.951 1.00 95.44 263 ARG A C 1
ATOM 2115 O O . ARG A 1 263 ? 5.606 13.704 16.079 1.00 95.44 263 ARG A O 1
ATOM 2122 N N . TYR A 1 264 ? 4.588 13.587 18.082 1.00 95.81 264 TYR A N 1
ATOM 2123 C CA . TYR A 1 264 ? 5.029 12.227 18.398 1.00 95.81 264 TYR A CA 1
ATOM 2124 C C . TYR A 1 264 ? 4.358 11.194 17.495 1.00 95.81 264 TYR A C 1
ATOM 2126 O O . TYR A 1 264 ? 4.996 10.231 17.089 1.00 95.81 264 TYR A O 1
ATOM 2134 N N . ILE A 1 265 ? 3.091 11.416 17.135 1.00 94.62 265 ILE A N 1
ATOM 2135 C CA . ILE A 1 265 ? 2.361 10.538 16.215 1.00 94.62 265 ILE A CA 1
ATOM 2136 C C . ILE A 1 265 ? 2.963 10.611 14.808 1.00 94.62 265 ILE A C 1
ATOM 2138 O O . ILE A 1 265 ? 3.206 9.571 14.203 1.00 94.62 265 ILE A O 1
ATOM 2142 N N . ILE A 1 266 ? 3.277 11.815 14.313 1.00 95.56 266 ILE A N 1
ATOM 2143 C CA . ILE A 1 266 ? 3.961 11.977 13.022 1.00 95.56 266 ILE A CA 1
ATOM 2144 C C . ILE A 1 266 ? 5.327 11.289 13.048 1.00 95.56 266 ILE A C 1
ATOM 2146 O O . ILE A 1 266 ? 5.630 10.532 12.130 1.00 95.56 266 ILE A O 1
ATOM 2150 N N . LEU A 1 267 ? 6.126 11.487 14.103 1.00 95.94 267 LEU A N 1
ATOM 2151 C CA . LEU A 1 267 ? 7.397 10.775 14.257 1.00 95.94 267 LEU A CA 1
ATOM 2152 C C . LEU A 1 267 ? 7.191 9.251 14.225 1.00 95.94 267 LEU A C 1
ATOM 2154 O O . LEU A 1 267 ? 7.900 8.552 13.509 1.00 95.9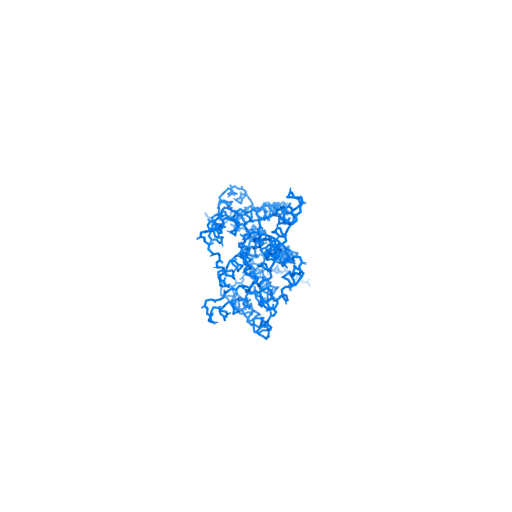4 267 LEU A O 1
ATOM 2158 N N . GLY A 1 268 ? 6.170 8.750 14.925 1.00 94.44 268 GLY A N 1
ATOM 2159 C CA . GLY A 1 268 ? 5.782 7.341 14.897 1.00 94.44 268 GLY A CA 1
ATOM 2160 C C . GLY A 1 268 ? 5.458 6.836 13.490 1.00 94.44 268 GLY A C 1
ATOM 2161 O O . GLY A 1 268 ? 5.888 5.745 13.130 1.00 94.44 268 GLY A O 1
ATOM 2162 N N . PHE A 1 269 ? 4.776 7.628 12.658 1.00 94.75 269 PHE A N 1
ATOM 2163 C CA . PHE A 1 269 ? 4.512 7.265 11.261 1.00 94.75 269 PHE A CA 1
ATOM 2164 C C . PHE A 1 269 ? 5.779 7.176 10.416 1.00 94.75 269 PHE A C 1
ATOM 2166 O O . PHE A 1 269 ? 5.893 6.256 9.610 1.00 94.75 269 PHE A O 1
ATOM 2173 N N . PHE A 1 270 ? 6.747 8.072 10.618 1.00 94.62 270 PHE A N 1
ATOM 2174 C CA . PHE A 1 270 ? 8.043 7.975 9.943 1.00 94.62 270 PHE A CA 1
ATOM 2175 C C . PHE A 1 270 ? 8.836 6.746 10.396 1.00 94.62 270 PHE A C 1
ATOM 2177 O O . PHE A 1 270 ? 9.455 6.104 9.549 1.00 94.62 270 PHE A O 1
ATOM 2184 N N . CYS A 1 271 ? 8.780 6.383 11.683 1.00 93.88 271 CYS A N 1
ATOM 2185 C CA . CYS A 1 271 ? 9.406 5.160 12.193 1.00 93.88 271 CYS A CA 1
ATOM 2186 C C . CYS A 1 271 ? 8.748 3.899 11.618 1.00 93.88 271 CYS A C 1
ATOM 2188 O O . CYS A 1 271 ? 9.441 3.013 11.133 1.00 93.88 271 CYS A O 1
ATOM 2190 N N . VAL A 1 272 ? 7.413 3.832 11.626 1.00 91.69 272 VAL A N 1
ATOM 2191 C CA . VAL A 1 272 ? 6.660 2.710 11.043 1.00 91.69 272 VAL A CA 1
ATOM 2192 C C . VAL A 1 272 ? 6.926 2.601 9.544 1.00 91.69 272 VAL A C 1
ATOM 2194 O O . VAL A 1 272 ? 7.160 1.503 9.053 1.00 91.69 272 VAL A O 1
ATOM 2197 N N . SER A 1 273 ? 6.955 3.727 8.827 1.00 92.38 273 SER A N 1
ATOM 2198 C CA . SER A 1 273 ? 7.294 3.736 7.401 1.00 92.38 273 SER A CA 1
ATOM 2199 C C . SER A 1 273 ? 8.709 3.203 7.181 1.00 92.38 273 SER A C 1
ATOM 2201 O O . SER A 1 273 ? 8.872 2.294 6.387 1.00 92.38 273 SER A O 1
ATOM 2203 N N . ALA A 1 274 ? 9.704 3.651 7.955 1.00 92.06 274 ALA A N 1
ATOM 2204 C CA . ALA A 1 274 ? 11.084 3.160 7.843 1.00 92.06 274 ALA A CA 1
ATOM 2205 C C . ALA A 1 274 ? 11.244 1.655 8.128 1.00 92.06 274 ALA A C 1
ATOM 2207 O O . ALA A 1 274 ? 12.180 1.039 7.633 1.00 92.06 274 ALA A O 1
ATOM 2208 N N . MET A 1 275 ? 10.364 1.065 8.945 1.00 90.44 275 MET A N 1
ATOM 2209 C CA . MET A 1 275 ? 10.358 -0.380 9.201 1.00 90.44 275 MET A CA 1
ATOM 2210 C C . MET A 1 275 ? 9.701 -1.182 8.075 1.00 90.44 275 MET A C 1
ATOM 2212 O O . MET A 1 275 ? 10.010 -2.359 7.905 1.00 90.44 275 MET A O 1
ATOM 2216 N N . LEU A 1 276 ? 8.738 -0.581 7.374 1.00 87.69 276 LEU A N 1
ATOM 2217 C CA . LEU A 1 276 ? 7.903 -1.268 6.389 1.00 87.69 276 LEU A CA 1
ATOM 2218 C C . LEU A 1 276 ? 8.365 -1.052 4.953 1.00 87.69 276 LEU A C 1
ATOM 2220 O O . LEU A 1 276 ? 8.095 -1.889 4.093 1.00 87.69 276 LEU A O 1
ATOM 2224 N N . THR A 1 277 ? 9.039 0.061 4.692 1.00 86.69 277 THR A N 1
ATOM 2225 C CA . THR A 1 277 ? 9.664 0.348 3.412 1.00 86.69 277 THR A CA 1
ATOM 2226 C C . THR A 1 277 ? 11.117 -0.124 3.417 1.00 86.69 277 THR A C 1
ATOM 2228 O O . THR A 1 277 ? 11.718 -0.281 4.482 1.00 86.69 277 THR A O 1
ATOM 2231 N N . PRO A 1 278 ? 11.729 -0.330 2.239 1.00 81.62 278 PRO A N 1
ATOM 2232 C CA . PRO A 1 278 ? 13.181 -0.399 2.144 1.00 81.62 278 PRO A CA 1
ATOM 2233 C C . PRO A 1 278 ? 13.824 0.843 2.795 1.00 81.62 278 PRO A C 1
ATOM 2235 O O . PRO A 1 278 ? 13.140 1.858 2.983 1.00 81.62 278 PRO A O 1
ATOM 2238 N N . PRO A 1 279 ? 15.122 0.787 3.153 1.00 79.25 279 PRO A N 1
ATOM 2239 C CA . PRO A 1 279 ? 15.833 1.900 3.780 1.00 79.25 279 PRO A CA 1
ATOM 2240 C C . PRO A 1 279 ? 16.122 3.012 2.758 1.00 79.25 279 PRO A C 1
ATOM 2242 O O . PRO A 1 279 ? 17.273 3.314 2.447 1.00 79.25 279 PRO A O 1
ATOM 2245 N N . ASP A 1 280 ? 15.063 3.608 2.215 1.00 86.50 280 ASP A N 1
ATOM 2246 C CA . ASP A 1 280 ? 15.109 4.696 1.257 1.00 86.50 280 ASP A CA 1
ATOM 2247 C C . ASP A 1 280 ? 14.102 5.806 1.623 1.00 86.50 280 ASP A C 1
ATOM 2249 O O . ASP A 1 280 ? 12.966 5.528 2.019 1.00 86.50 280 ASP A O 1
ATOM 2253 N N . PRO A 1 281 ? 14.501 7.088 1.519 1.00 88.75 281 PRO A N 1
ATOM 2254 C CA . PRO A 1 281 ? 13.673 8.200 1.979 1.00 88.75 281 PRO A CA 1
ATOM 2255 C C . PRO A 1 281 ? 12.448 8.436 1.088 1.00 88.75 281 PRO A C 1
ATOM 2257 O O . PRO A 1 281 ? 11.471 9.032 1.540 1.00 88.75 281 PRO A O 1
ATOM 2260 N N . PHE A 1 282 ? 12.479 7.998 -0.173 1.00 89.56 282 PHE A N 1
ATOM 2261 C CA . PHE A 1 282 ? 11.408 8.272 -1.123 1.00 89.56 282 PHE A CA 1
ATOM 2262 C C . PHE A 1 282 ? 10.167 7.440 -0.806 1.00 89.56 282 PHE A C 1
ATOM 2264 O O . PHE A 1 282 ? 9.088 7.998 -0.591 1.00 89.56 282 PHE A O 1
ATOM 2271 N N . THR A 1 283 ? 10.316 6.119 -0.700 1.00 88.62 283 THR A N 1
ATOM 2272 C CA . THR A 1 283 ? 9.213 5.226 -0.331 1.00 88.62 283 THR A CA 1
ATOM 2273 C C . THR A 1 283 ? 8.744 5.486 1.099 1.00 88.62 283 THR A C 1
ATOM 2275 O O . THR A 1 283 ? 7.535 5.502 1.345 1.00 88.62 283 THR A O 1
ATOM 2278 N N . GLN A 1 284 ? 9.663 5.808 2.018 1.00 93.12 284 GLN A N 1
ATOM 2279 C CA . GLN A 1 284 ? 9.328 6.193 3.388 1.00 93.12 284 GLN A CA 1
ATOM 2280 C C . GLN A 1 284 ? 8.409 7.425 3.428 1.00 93.12 284 GLN A C 1
ATOM 2282 O O . GLN A 1 284 ? 7.393 7.414 4.124 1.00 93.12 284 GLN A O 1
ATOM 2287 N N . ILE A 1 285 ? 8.724 8.487 2.674 1.00 93.69 285 ILE A N 1
ATOM 2288 C CA . ILE A 1 285 ? 7.891 9.701 2.602 1.00 93.69 285 ILE A CA 1
ATOM 2289 C C . ILE A 1 285 ? 6.561 9.406 1.904 1.00 93.69 285 ILE A C 1
ATOM 2291 O O . ILE A 1 285 ? 5.509 9.821 2.396 1.00 93.69 285 ILE A O 1
ATOM 2295 N N . MET A 1 286 ? 6.585 8.668 0.789 1.00 91.50 286 MET A N 1
ATOM 2296 C CA . MET A 1 286 ? 5.373 8.264 0.068 1.00 91.50 286 MET A CA 1
ATOM 2297 C C . MET A 1 286 ? 4.397 7.480 0.945 1.00 91.50 286 MET A C 1
ATOM 2299 O O . MET A 1 286 ? 3.187 7.591 0.754 1.00 91.50 286 MET A O 1
ATOM 2303 N N . MET A 1 287 ? 4.911 6.701 1.897 1.00 91.75 287 MET A N 1
ATOM 2304 C CA . MET A 1 287 ? 4.106 5.974 2.866 1.00 91.75 287 MET A CA 1
ATOM 2305 C C . MET A 1 287 ? 3.648 6.871 4.019 1.00 91.75 287 MET A C 1
ATOM 2307 O O . MET A 1 287 ? 2.460 6.888 4.335 1.00 91.75 287 MET A O 1
ATOM 2311 N N . ALA A 1 288 ? 4.548 7.667 4.604 1.00 94.06 288 ALA A N 1
ATOM 2312 C CA . ALA A 1 288 ? 4.255 8.501 5.767 1.00 94.06 288 ALA A CA 1
ATOM 2313 C C . ALA A 1 288 ? 3.238 9.618 5.473 1.00 94.06 288 ALA A C 1
ATOM 2315 O O . ALA A 1 288 ? 2.368 9.894 6.301 1.00 94.06 288 ALA A O 1
ATOM 2316 N N . VAL A 1 289 ? 3.306 10.259 4.301 1.00 94.31 289 VAL A N 1
ATOM 2317 C CA . VAL A 1 289 ? 2.425 11.386 3.936 1.00 94.31 289 VAL A CA 1
ATOM 2318 C C . VAL A 1 289 ? 0.931 11.010 3.992 1.00 94.31 289 VAL A C 1
ATOM 2320 O O . VAL A 1 289 ? 0.179 11.707 4.682 1.00 94.31 289 VAL A O 1
ATOM 2323 N N . PRO A 1 290 ? 0.472 9.905 3.368 1.00 93.19 290 PRO A N 1
ATOM 2324 C CA . PRO A 1 290 ? -0.886 9.394 3.549 1.00 93.19 290 PRO A CA 1
ATOM 2325 C C . PRO A 1 290 ? -1.261 9.152 5.013 1.00 93.19 290 PRO A C 1
ATOM 2327 O O . PRO A 1 290 ? -2.364 9.513 5.421 1.00 93.19 290 PRO A O 1
ATOM 2330 N N . MET A 1 291 ? -0.358 8.590 5.828 1.00 94.88 291 MET A N 1
ATOM 2331 C CA . MET A 1 291 ? -0.626 8.343 7.254 1.00 94.88 291 MET A CA 1
ATOM 2332 C C . MET A 1 291 ? -0.890 9.656 8.002 1.00 94.88 291 MET A C 1
ATOM 2334 O O . MET A 1 291 ? -1.856 9.760 8.761 1.00 94.88 291 MET A O 1
ATOM 2338 N N . VAL A 1 292 ? -0.072 10.686 7.751 1.00 96.00 292 VAL A N 1
ATOM 2339 C CA . VAL A 1 292 ? -0.247 12.025 8.335 1.00 96.00 292 VAL A CA 1
ATOM 2340 C C . VAL A 1 292 ? -1.573 12.637 7.891 1.00 96.00 292 VAL A C 1
ATOM 2342 O 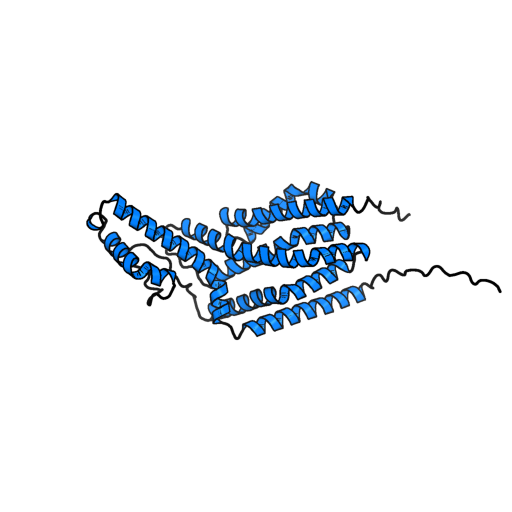O . VAL A 1 292 ? -2.320 13.151 8.724 1.00 96.00 292 VAL A O 1
ATOM 2345 N N . PHE A 1 293 ? -1.903 12.551 6.602 1.00 95.94 293 PHE A N 1
ATOM 2346 C CA . PHE A 1 293 ? -3.170 13.055 6.076 1.00 95.94 293 PHE A CA 1
ATOM 2347 C C . PHE A 1 293 ? -4.378 12.382 6.745 1.00 95.94 293 PHE A C 1
ATOM 2349 O O . PHE A 1 293 ? -5.300 13.061 7.202 1.00 95.94 293 PHE A O 1
ATOM 2356 N N . LEU A 1 294 ? -4.353 11.056 6.877 1.00 95.69 294 LEU A N 1
ATOM 2357 C CA . LEU A 1 294 ? -5.409 10.285 7.535 1.00 95.69 294 LEU A CA 1
ATOM 2358 C C . LEU A 1 294 ? -5.522 10.610 9.022 1.00 95.69 294 LEU A C 1
ATOM 2360 O O . LEU A 1 294 ? -6.626 10.697 9.555 1.00 95.69 294 LEU A O 1
ATOM 2364 N N . TYR A 1 295 ? -4.400 10.851 9.692 1.00 95.56 295 TYR A N 1
ATOM 2365 C CA . TYR A 1 295 ? -4.406 11.321 11.069 1.00 95.56 295 TYR A CA 1
ATOM 2366 C C . TYR A 1 295 ? -5.067 12.697 11.208 1.00 95.56 295 TYR A C 1
ATOM 2368 O O . TYR A 1 295 ? -5.896 12.891 12.097 1.00 95.56 295 TYR A O 1
ATOM 2376 N N . LEU A 1 296 ? -4.769 13.642 10.310 1.00 95.38 296 LEU A N 1
ATOM 2377 C CA . LEU A 1 296 ? -5.429 14.951 10.292 1.00 95.38 296 LEU A CA 1
ATOM 2378 C C . LEU A 1 296 ? -6.933 14.821 10.014 1.00 95.38 296 LEU A C 1
ATOM 2380 O O . LEU A 1 296 ? -7.739 15.474 10.683 1.00 95.38 296 LEU A O 1
ATOM 2384 N N . LEU A 1 297 ? -7.323 13.933 9.095 1.00 94.06 297 LEU A N 1
ATOM 2385 C CA . LEU A 1 297 ? -8.725 13.593 8.852 1.00 94.06 297 LEU A CA 1
ATOM 2386 C C . LEU A 1 297 ? -9.386 13.009 10.111 1.00 94.06 297 LEU A C 1
ATOM 2388 O O . LEU A 1 297 ? -10.465 13.452 10.500 1.00 94.06 297 LEU A O 1
ATOM 2392 N N . GLY A 1 298 ? -8.736 12.072 10.801 1.00 93.62 298 GLY A N 1
ATOM 2393 C CA . GLY A 1 298 ? -9.215 11.517 12.069 1.00 93.62 298 GLY A CA 1
ATOM 2394 C C . GLY A 1 298 ? -9.346 12.578 13.166 1.00 93.62 298 GLY A C 1
ATOM 2395 O O . GLY A 1 298 ? -10.342 12.624 13.894 1.00 93.62 298 GLY A O 1
ATOM 2396 N N . LEU A 1 299 ? -8.389 13.503 13.253 1.00 93.69 299 LEU A N 1
ATOM 2397 C CA . LEU A 1 299 ? -8.428 14.627 14.187 1.00 93.69 299 LEU A CA 1
ATOM 2398 C C . LEU A 1 299 ? -9.619 15.557 13.898 1.00 93.69 299 LEU A C 1
ATOM 2400 O O . LEU A 1 299 ? -10.297 16.017 14.817 1.00 93.69 299 LEU A O 1
ATOM 2404 N N . PHE A 1 300 ? -9.922 15.788 12.624 1.00 92.44 300 PHE A N 1
ATOM 2405 C CA . PHE A 1 300 ? -11.093 16.547 12.197 1.00 92.44 300 PHE A CA 1
ATOM 2406 C C . PHE A 1 300 ? -12.418 15.835 12.518 1.00 92.44 300 PHE A C 1
ATOM 2408 O O . PHE A 1 300 ? -13.348 16.460 13.038 1.00 92.44 300 PHE A O 1
ATOM 2415 N N . LEU A 1 301 ? -12.506 14.525 12.265 1.00 90.44 301 LEU A N 1
ATOM 2416 C CA . LEU A 1 301 ? -13.692 13.721 12.582 1.00 90.44 301 LEU A CA 1
ATOM 2417 C C . LEU A 1 301 ? -13.973 13.703 14.088 1.00 90.44 301 LEU A C 1
ATOM 2419 O O . LEU A 1 301 ? -15.109 13.927 14.510 1.00 90.44 301 LEU A O 1
ATOM 2423 N N . THR A 1 302 ? -12.936 13.509 14.904 1.00 90.94 302 THR A N 1
ATOM 2424 C CA . THR A 1 302 ? -13.059 13.529 16.370 1.00 90.94 302 THR A CA 1
ATOM 2425 C C . THR A 1 302 ? -13.493 14.900 16.891 1.00 90.94 302 THR A C 1
ATOM 2427 O O . THR A 1 302 ? -14.356 14.956 17.761 1.00 90.94 302 THR A O 1
ATOM 2430 N N . ALA A 1 303 ? -12.999 16.006 16.318 1.00 88.69 303 ALA A N 1
ATOM 2431 C CA . ALA A 1 303 ? -13.428 17.360 16.689 1.00 88.69 303 ALA A CA 1
ATOM 2432 C C . ALA A 1 303 ? -14.923 17.612 16.428 1.00 88.69 303 ALA A C 1
ATOM 2434 O O . ALA A 1 303 ? -15.599 18.283 17.208 1.00 88.69 303 ALA A O 1
ATOM 2435 N N . ARG A 1 304 ? -15.458 17.089 15.318 1.00 84.50 304 ARG A N 1
ATOM 2436 C CA . ARG A 1 304 ? -16.896 17.181 15.020 1.00 84.50 304 ARG A CA 1
ATOM 2437 C C . ARG A 1 304 ? -17.722 16.310 15.956 1.00 84.50 304 ARG A C 1
ATOM 2439 O O . ARG A 1 304 ? -18.787 16.729 16.395 1.00 84.50 304 ARG A O 1
ATOM 2446 N N . ALA A 1 305 ? -17.218 15.127 16.285 1.00 80.12 305 ALA A N 1
ATOM 2447 C CA . ALA A 1 305 ? -17.909 14.183 17.148 1.00 80.12 305 ALA A CA 1
ATOM 2448 C C . ALA A 1 305 ? -18.009 14.655 18.610 1.00 80.12 305 ALA A C 1
ATOM 2450 O O . ALA A 1 305 ? -19.023 14.383 19.253 1.00 80.12 305 ALA A O 1
ATOM 2451 N N . THR A 1 306 ? -17.003 15.376 19.122 1.00 72.31 306 THR A N 1
ATOM 2452 C CA . THR A 1 306 ? -17.006 15.944 20.484 1.00 72.31 306 THR A CA 1
ATOM 2453 C C . THR A 1 306 ? -17.856 17.205 20.607 1.00 72.31 306 THR A C 1
ATOM 2455 O O . THR A 1 306 ? -18.444 17.431 21.651 1.00 72.31 306 THR A O 1
ATOM 2458 N N . ARG A 1 307 ? -18.020 18.008 19.548 1.00 58.81 307 ARG A N 1
ATOM 2459 C CA . ARG A 1 307 ? -18.950 19.160 19.576 1.00 58.81 307 ARG A CA 1
ATOM 2460 C C . ARG A 1 307 ? -20.421 18.752 19.720 1.00 58.81 307 ARG A C 1
ATOM 2462 O O . ARG A 1 307 ? -21.225 19.553 20.177 1.00 58.81 307 ARG A O 1
ATOM 2469 N N . VAL A 1 308 ? -20.764 17.526 19.323 1.00 53.81 308 VAL A N 1
ATOM 2470 C CA . VAL A 1 308 ? -22.125 16.966 19.421 1.00 53.81 308 VAL A CA 1
ATOM 2471 C C . VAL A 1 308 ? -22.377 16.308 20.785 1.00 53.81 308 VAL A C 1
ATOM 2473 O O . VAL A 1 308 ? -23.518 16.213 21.224 1.00 53.81 308 VAL A O 1
ATOM 2476 N N . SER A 1 309 ? -21.318 15.885 21.476 1.00 48.94 309 SER A N 1
ATOM 2477 C CA . SER A 1 309 ? -21.366 15.315 22.822 1.00 48.94 309 SER A CA 1
ATOM 2478 C C . SER A 1 309 ? -20.722 16.317 23.780 1.00 48.94 309 SER A C 1
ATOM 2480 O O . SER A 1 309 ? -19.513 16.267 23.989 1.00 48.94 309 SER A O 1
ATOM 2482 N N . GLY A 1 310 ? -21.507 17.265 24.308 1.00 34.97 310 GLY A N 1
ATOM 2483 C CA . GLY A 1 310 ? -21.028 18.217 25.320 1.00 34.97 310 GLY A CA 1
ATOM 2484 C C . GLY A 1 310 ? -20.283 17.501 26.458 1.00 34.97 310 GLY A C 1
ATOM 2485 O O . GLY A 1 310 ? -20.577 16.331 26.718 1.00 34.97 310 GLY A O 1
ATOM 2486 N N . PRO A 1 311 ? -19.296 18.152 27.101 1.00 40.97 311 PRO A N 1
ATOM 2487 C CA . PRO A 1 311 ? -18.431 17.499 28.076 1.00 40.97 311 PRO A CA 1
ATOM 2488 C C . PRO A 1 311 ? -19.282 16.894 29.192 1.00 40.97 311 PRO A C 1
ATOM 2490 O O . PRO A 1 311 ? -19.911 17.624 29.952 1.00 40.97 311 PRO A O 1
ATOM 2493 N N . GLN A 1 312 ? -19.320 15.564 29.281 1.00 48.78 312 GLN A N 1
ATOM 2494 C CA . GLN A 1 312 ? -19.765 14.908 30.500 1.00 48.78 312 GLN A CA 1
ATOM 2495 C C . GLN A 1 312 ? -18.577 14.940 31.458 1.00 48.78 312 GLN A C 1
ATOM 2497 O O . GLN A 1 312 ? -17.554 14.313 31.158 1.00 48.78 312 GLN A O 1
ATOM 2502 N N . PRO A 1 313 ? -18.650 15.705 32.561 1.00 43.22 313 PRO A N 1
ATOM 2503 C CA . PRO A 1 313 ? -17.668 15.559 33.616 1.00 43.22 313 PRO A CA 1
ATOM 2504 C C . PRO A 1 313 ? -17.740 14.106 34.087 1.00 43.22 313 PRO A C 1
ATOM 2506 O O . PRO A 1 313 ? -18.829 13.566 34.294 1.00 43.22 313 PRO A O 1
ATOM 2509 N N . LEU A 1 314 ? -16.579 13.460 34.195 1.00 54.62 314 LEU A N 1
ATOM 2510 C CA . LEU A 1 314 ? -16.470 12.211 34.934 1.00 54.62 314 LEU A CA 1
ATOM 2511 C C . LEU A 1 314 ? -17.051 12.493 36.316 1.00 54.62 314 LEU A C 1
ATOM 2513 O O . LEU A 1 314 ? -16.548 13.364 37.024 1.00 54.62 314 LEU A O 1
ATOM 2517 N N . GLY A 1 315 ? -18.161 11.826 36.627 1.00 42.88 315 GLY A N 1
ATOM 2518 C CA . GLY A 1 315 ? -18.788 11.922 37.929 1.00 42.88 315 GLY A CA 1
ATOM 2519 C C . GLY A 1 315 ? -17.744 11.634 38.994 1.00 42.88 315 GLY A C 1
ATOM 2520 O O . GLY A 1 315 ? -17.034 10.630 38.925 1.00 42.88 315 GLY A O 1
ATOM 2521 N N . GLU A 1 316 ? -17.660 12.545 39.953 1.00 49.62 316 GLU A N 1
ATOM 2522 C CA . GLU A 1 316 ? -17.140 12.276 41.280 1.00 49.62 316 GLU A CA 1
ATOM 2523 C C . GLU A 1 316 ? -17.878 11.039 41.817 1.00 49.62 316 GLU A C 1
ATOM 2525 O O . GLU A 1 316 ? -19.007 11.117 42.298 1.00 49.62 316 GLU A O 1
ATOM 2530 N N . ALA A 1 317 ? -17.276 9.864 41.656 1.00 44.94 317 ALA A N 1
ATOM 2531 C CA . ALA A 1 317 ? -17.647 8.684 42.415 1.00 44.94 317 ALA A CA 1
ATOM 2532 C C . ALA A 1 317 ? -16.855 8.770 43.720 1.00 44.94 317 ALA A C 1
ATOM 2534 O O . ALA A 1 317 ? -15.642 8.571 43.731 1.00 44.94 317 ALA A O 1
ATOM 2535 N N . GLY A 1 318 ? -17.551 9.192 44.773 1.00 46.59 318 GLY A N 1
ATOM 2536 C CA . GLY A 1 318 ? -16.976 9.514 46.069 1.00 46.59 318 GLY A CA 1
ATOM 2537 C C . GLY A 1 318 ? -16.254 8.357 46.758 1.00 46.59 318 GLY A C 1
ATOM 2538 O O . GLY A 1 318 ? -16.737 7.226 46.776 1.00 46.59 318 GLY A O 1
ATOM 2539 N N . ALA A 1 319 ? -15.118 8.700 47.359 1.00 34.50 319 ALA A N 1
ATOM 2540 C CA . ALA A 1 319 ? -14.780 8.514 48.771 1.00 34.50 319 ALA A CA 1
ATOM 2541 C C . ALA A 1 319 ? -13.553 9.386 49.077 1.00 34.50 319 ALA A C 1
ATOM 2543 O O . ALA A 1 319 ? -12.602 9.352 48.263 1.00 34.50 319 ALA A O 1
#

Foldseek 3Di:
DDDDDDDPPPPPPCPDDPVRLVVLVVVLVVQLVVLLVVQLVVCVVVLVVLVCQLCVLVLVLVLVVLVVVLVVLVVVQVVLVHLVSDDPLSSVVNVVCVVCVVCLNVVVPPCLVCVVRDDQPADRSDAAAPDPVLSVVLSSVSSSVSSCLVSVLSSLVSVLVSLCSLADPVVNVVLVVCSVVLNVLLCVQLCCQRNPLLSVLVNVVVVPDPSVPDRDRHHPNNSSLLSCLRNVVSSVLSCVLSVLLSCCRSPVDPLVRLVVCVVVVLVVLLVSLCVSHPNDVPSSCSRSVSSSVSSVNSSVSRVVVDVVVDDDPPDCPDD

Radius of gyration: 27.34 Å; Cα contacts (8 Å, |Δi|>4): 268; chains: 1; bounding box: 88×43×88 Å

Solvent-accessible surface area (backbone atoms only — not comparable to full-atom values): 17724 Å² total; per-residue (Å²): 138,81,83,77,81,83,71,79,79,75,78,70,75,78,71,69,49,75,66,53,51,51,52,50,49,51,54,41,50,50,54,35,49,51,44,26,52,54,35,24,62,67,41,61,85,42,54,68,59,53,50,51,56,75,47,40,36,58,47,56,34,48,47,54,53,51,49,56,48,53,52,51,52,54,46,53,26,58,76,50,73,34,60,87,64,42,60,71,57,57,39,54,48,51,56,50,42,75,74,40,47,69,38,54,71,68,68,67,39,97,51,51,80,57,54,60,44,82,74,89,51,72,69,64,80,60,72,45,67,97,46,73,66,54,54,52,51,47,49,53,53,48,31,48,52,53,8,41,61,73,23,33,69,57,38,50,48,40,54,51,53,57,68,39,66,81,42,55,75,79,53,40,53,55,54,60,69,46,45,67,54,51,55,50,29,29,52,50,20,30,48,43,18,43,72,44,49,43,22,54,36,52,49,50,59,58,69,72,52,55,75,91,85,47,83,85,78,66,36,46,60,60,51,48,49,51,46,48,43,43,18,53,49,33,23,55,50,43,42,44,30,57,51,49,36,49,37,40,72,64,60,81,40,52,62,66,56,52,66,70,44,45,69,60,52,49,52,48,38,47,53,52,20,50,72,56,34,68,98,44,72,63,48,19,47,67,51,24,53,59,52,50,52,38,48,53,50,15,54,51,52,33,54,57,56,46,72,74,50,68,87,75,75,81,73,85,77,84,130

Mean predicted aligned error: 9.65 Å

Nearest PDB structures (foldseek):
  4htt-assembly2_B  TM=8.658E-01  e=6.745E-09  Aquifex aeolicus VF5
  4hts-assembly1_A  TM=8.082E-01  e=1.831E-08  Aquifex aeolicus VF5
  9cpb-assembly1_6C  TM=1.034E-01  e=2.489E+00  Bos taurus

pLDDT: mean 82.3, std 14.84, range [34.5, 96.94]